Protein AF-0000000075745859 (afdb_homodimer)

Secondary structure (DSSP, 8-state):
--PPPPHHHHHHHHHHHHHHHHHHHHHHHHH--SHHHHHHHHHHHHHHHHHHHHHHHHHHHHTTPPPPGGGGSHHHHHHHHHHHHT-TTT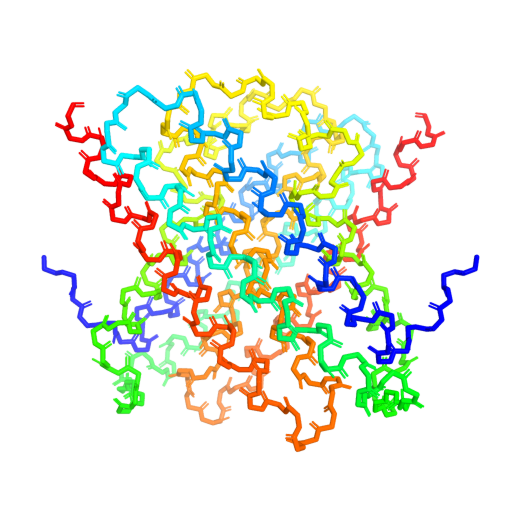STTHHHHHHHH---HHHHHHHHHHHHHHHHHHHHHHHTTS-GGGHHHHHHHHHHHHHHHHHHHHHHHHHHH-/--PPPPHHHHHHHHHHHHHHHHH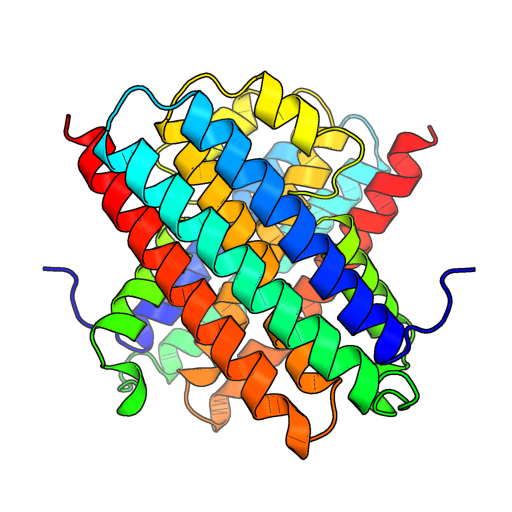HHHHHHHH--SHHHHHHHHHHHHHHHHHHHHHHHHHHHHTTPPPPGGGGSHHHHHHHHHHHHT-TTTSTTHHHHHHHH---HHHHHHHHHHHHHHHHHHHHHHHTTS-GGGHHHHHHHHHHHHHHHHHHHHHHHHHHT-

Structure (mmCIF, N/CA/C/O backbone):
data_AF-0000000075745859-model_v1
#
loop_
_entity.id
_entity.type
_entity.pdbx_description
1 polymer Rubrerythrin
#
loop_
_atom_site.group_PDB
_atom_site.id
_atom_site.type_symbol
_atom_site.label_atom_id
_atom_site.label_alt_id
_atom_site.label_comp_id
_atom_site.label_asym_id
_atom_site.label_entity_id
_atom_site.label_seq_id
_atom_site.pdbx_PDB_ins_code
_atom_site.Cartn_x
_atom_site.Cartn_y
_atom_site.Cartn_z
_atom_site.occupancy
_atom_site.B_iso_or_equiv
_atom_site.auth_seq_id
_atom_site.auth_comp_id
_atom_site.auth_asym_id
_atom_site.auth_atom_id
_atom_site.pdbx_PDB_model_num
ATOM 1 N N . MET A 1 1 ? -3.977 9.734 -23.984 1 31.72 1 MET A N 1
ATOM 2 C CA . MET A 1 1 ? -5.363 9.664 -23.531 1 31.72 1 MET A CA 1
ATOM 3 C C . MET A 1 1 ? -5.52 8.633 -22.422 1 31.72 1 MET A C 1
ATOM 5 O O . MET A 1 1 ? -5.168 7.465 -22.609 1 31.72 1 MET A O 1
ATOM 9 N N . ALA A 1 2 ? -5.312 8.992 -21.203 1 43.78 2 ALA A N 1
ATOM 10 C CA . ALA A 1 2 ? -5.391 7.992 -20.141 1 43.78 2 ALA A CA 1
ATOM 11 C C . ALA A 1 2 ? -6.68 7.176 -20.25 1 43.78 2 ALA A C 1
ATOM 13 O O . ALA A 1 2 ? -7.777 7.73 -20.188 1 43.78 2 ALA A O 1
ATOM 14 N N . GLY A 1 3 ? -6.73 6.195 -21.125 1 55.22 3 GLY A N 1
ATOM 15 C CA . GLY A 1 3 ? -7.961 5.492 -21.453 1 55.22 3 GLY A CA 1
ATOM 16 C C . GLY A 1 3 ? -8.609 4.852 -20.234 1 55.22 3 GLY A C 1
ATOM 17 O O . GLY A 1 3 ? -7.973 4.703 -19.188 1 55.22 3 GLY A O 1
ATOM 18 N N . ILE A 1 4 ? -9.953 4.848 -20.25 1 66.06 4 ILE A N 1
ATOM 19 C CA . ILE A 1 4 ? -10.805 4.215 -19.25 1 66.06 4 ILE A CA 1
ATOM 20 C C . ILE A 1 4 ? -10.398 2.752 -19.078 1 66.06 4 ILE A C 1
ATOM 22 O O . ILE A 1 4 ? -10.32 2.004 -20.062 1 66.06 4 ILE A O 1
ATOM 26 N N . PHE A 1 5 ? -9.953 2.473 -17.859 1 80.06 5 PHE A N 1
ATOM 27 C CA . PHE A 1 5 ? -9.617 1.088 -17.547 1 80.06 5 PHE A CA 1
ATOM 28 C C . PHE A 1 5 ? -10.828 0.179 -17.75 1 80.06 5 PHE A C 1
ATOM 30 O O . PHE A 1 5 ? -11.961 0.568 -17.469 1 80.06 5 PHE A O 1
ATOM 37 N N . THR A 1 6 ? -10.586 -0.971 -18.375 1 83.75 6 THR A N 1
ATOM 38 C CA . THR A 1 6 ? -11.523 -2.086 -18.344 1 83.75 6 THR A CA 1
ATOM 39 C C . THR A 1 6 ? -11.109 -3.109 -17.281 1 83.75 6 THR A C 1
ATOM 41 O O . THR A 1 6 ? -10.023 -3.008 -16.703 1 83.75 6 THR A O 1
ATOM 44 N N . ALA A 1 7 ? -12.031 -4.016 -17.016 1 86.81 7 ALA A N 1
ATOM 45 C CA . ALA A 1 7 ? -11.664 -5.109 -16.125 1 86.81 7 ALA A CA 1
ATOM 46 C C . ALA A 1 7 ? -10.445 -5.863 -16.656 1 86.81 7 ALA A C 1
ATOM 48 O O . ALA A 1 7 ? -9.562 -6.258 -15.891 1 86.81 7 ALA A O 1
ATOM 49 N N . GLY A 1 8 ? -10.383 -6.016 -17.938 1 89.81 8 GLY A N 1
ATOM 50 C CA . GLY A 1 8 ? -9.25 -6.664 -18.578 1 89.81 8 GLY A CA 1
ATOM 51 C C . GLY A 1 8 ? -7.938 -5.93 -18.344 1 89.81 8 GLY A C 1
ATOM 52 O O . GLY A 1 8 ? -6.91 -6.555 -18.078 1 89.81 8 GLY A O 1
ATOM 53 N N . ASP A 1 9 ? -7.953 -4.633 -18.422 1 91.19 9 ASP A N 1
ATOM 54 C CA . ASP A 1 9 ? -6.762 -3.82 -18.203 1 91.19 9 ASP A CA 1
ATOM 55 C C . ASP A 1 9 ? -6.23 -4.016 -16.781 1 91.19 9 ASP A C 1
ATOM 57 O O . ASP A 1 9 ? -5.016 -4.113 -16.578 1 91.19 9 ASP A O 1
ATOM 61 N N . ILE A 1 10 ? -7.125 -4.066 -15.883 1 91.88 10 ILE A N 1
ATOM 62 C CA . ILE A 1 10 ? -6.75 -4.18 -14.477 1 91.88 10 ILE A CA 1
ATOM 63 C C . ILE A 1 10 ? -6.148 -5.559 -14.211 1 91.88 10 ILE A C 1
ATOM 65 O O . ILE A 1 10 ? -5.141 -5.676 -13.516 1 91.88 10 ILE A O 1
ATOM 69 N N . VAL A 1 11 ? -6.734 -6.562 -14.781 1 95.44 11 VAL A N 1
ATOM 70 C CA . VAL A 1 11 ? -6.234 -7.918 -14.586 1 95.44 11 VAL A CA 1
ATOM 71 C C . VAL A 1 11 ? -4.887 -8.078 -15.289 1 95.44 11 VAL A C 1
ATOM 73 O O . VAL A 1 11 ? -3.982 -8.734 -14.773 1 95.44 11 VAL A O 1
ATOM 76 N N . GLU A 1 12 ? -4.754 -7.453 -16.391 1 95.56 12 GLU A N 1
ATOM 77 C CA . GLU A 1 12 ? -3.473 -7.484 -17.094 1 95.56 12 GLU A CA 1
ATOM 78 C C . GLU A 1 12 ? -2.381 -6.809 -16.266 1 95.56 12 GLU A C 1
ATOM 80 O O . GLU A 1 12 ? -1.239 -7.273 -16.234 1 95.56 12 GLU A O 1
ATOM 85 N N . ALA A 1 13 ? -2.721 -5.699 -15.633 1 94.19 13 ALA A N 1
ATOM 86 C CA . ALA A 1 13 ? -1.768 -5.043 -14.742 1 94.19 13 ALA A CA 1
ATOM 87 C C . ALA A 1 13 ? -1.346 -5.973 -13.609 1 94.19 13 ALA A C 1
ATOM 89 O O . ALA A 1 13 ? -0.171 -6.016 -13.234 1 94.19 13 ALA A O 1
ATOM 90 N N . ALA A 1 14 ? -2.334 -6.758 -13.086 1 96.5 14 ALA A N 1
ATOM 91 C CA . ALA A 1 14 ? -2.033 -7.723 -12.031 1 96.5 14 ALA A CA 1
ATOM 92 C C . ALA A 1 14 ? -1.066 -8.797 -12.531 1 96.5 14 ALA A C 1
ATOM 94 O O . ALA A 1 14 ? -0.132 -9.172 -11.82 1 96.5 14 ALA A O 1
ATOM 95 N N . ILE A 1 15 ? -1.275 -9.25 -13.734 1 97.56 15 ILE A N 1
ATOM 96 C CA . ILE A 1 15 ? -0.395 -10.242 -14.344 1 97.56 15 ILE A CA 1
ATOM 97 C C . ILE A 1 15 ? 1.015 -9.672 -14.477 1 97.56 15 ILE A C 1
ATOM 99 O O . ILE A 1 15 ? 1.999 -10.352 -14.18 1 97.56 15 ILE A O 1
ATOM 103 N N . GLN A 1 16 ? 1.085 -8.453 -14.859 1 95.62 16 GLN A N 1
ATOM 104 C CA . GLN A 1 16 ? 2.385 -7.809 -15 1 95.62 16 GLN A CA 1
ATOM 105 C C . GLN A 1 16 ? 3.076 -7.664 -13.648 1 95.62 16 GLN A C 1
ATOM 107 O O . GLN A 1 16 ? 4.281 -7.891 -13.531 1 95.62 16 GLN A O 1
ATOM 112 N N . VAL A 1 17 ? 2.363 -7.273 -12.602 1 95.62 17 VAL A N 1
ATOM 113 C CA . VAL A 1 17 ? 2.908 -7.145 -11.25 1 95.62 17 VAL A CA 1
ATOM 114 C C . VAL A 1 17 ? 3.48 -8.484 -10.797 1 95.62 17 VAL A C 1
ATOM 116 O O . VAL A 1 17 ? 4.605 -8.547 -10.297 1 95.62 17 VAL A O 1
ATOM 119 N N . GLU A 1 18 ? 2.707 -9.547 -10.992 1 97.75 18 GLU A N 1
ATOM 120 C CA . GLU A 1 18 ? 3.15 -10.875 -10.578 1 97.75 18 GLU A CA 1
ATOM 121 C C . GLU A 1 18 ? 4.383 -11.32 -11.367 1 97.75 18 GLU A C 1
ATOM 123 O O . GLU A 1 18 ? 5.285 -11.945 -10.812 1 97.75 18 GLU A O 1
ATOM 128 N N . THR A 1 19 ? 4.391 -10.969 -12.641 1 96.75 19 THR A N 1
ATOM 129 C CA . THR A 1 19 ? 5.531 -11.312 -13.484 1 96.75 19 THR A CA 1
ATOM 130 C C . THR A 1 19 ? 6.793 -10.602 -13 1 96.75 19 THR A C 1
ATOM 132 O O . THR A 1 19 ? 7.848 -11.227 -12.859 1 96.75 19 THR A O 1
ATOM 135 N N . LYS A 1 20 ? 6.684 -9.398 -12.742 1 93.44 20 LYS A N 1
ATOM 136 C CA . LYS A 1 20 ? 7.816 -8.633 -12.234 1 93.44 20 LYS A CA 1
ATOM 137 C C . LYS A 1 20 ? 8.219 -9.102 -10.836 1 93.44 20 LYS A C 1
ATOM 139 O O . LYS A 1 20 ? 9.406 -9.117 -10.5 1 93.44 20 LYS A O 1
ATOM 144 N N . GLY A 1 21 ? 7.18 -9.422 -10.07 1 95 21 GLY A N 1
ATOM 145 C CA . GLY A 1 21 ? 7.465 -9.969 -8.75 1 95 21 GLY A CA 1
ATOM 146 C C . GLY A 1 21 ? 8.273 -11.25 -8.805 1 95 21 GLY A C 1
ATOM 147 O O . GLY A 1 21 ? 9.227 -11.43 -8.039 1 95 21 GLY A O 1
ATOM 148 N N . GLU A 1 22 ? 7.91 -12.109 -9.719 1 96.75 22 GLU A N 1
ATOM 149 C CA . GLU A 1 22 ? 8.672 -13.344 -9.914 1 96.75 22 GLU A CA 1
ATOM 150 C C . GLU A 1 22 ? 10.125 -13.047 -10.258 1 96.75 22 GLU A C 1
ATOM 152 O O . GLU A 1 22 ? 11.039 -13.625 -9.672 1 96.75 22 GLU A O 1
ATOM 157 N N . SER A 1 23 ? 10.289 -12.148 -11.156 1 93.88 23 SER A N 1
ATOM 158 C CA . SER A 1 23 ? 11.633 -11.773 -11.594 1 93.88 23 SER A CA 1
ATOM 159 C C . SER A 1 23 ? 12.438 -11.172 -10.445 1 93.88 23 SER A C 1
ATOM 161 O O . SER A 1 23 ? 13.617 -11.477 -10.273 1 93.88 23 SER A O 1
ATOM 163 N N . PHE A 1 24 ? 11.852 -10.344 -9.672 1 93.44 24 PHE A N 1
ATOM 164 C CA . PHE A 1 24 ? 12.492 -9.719 -8.523 1 93.44 24 PHE A CA 1
ATOM 165 C C . PHE A 1 24 ? 12.969 -10.766 -7.527 1 93.44 24 PHE A C 1
ATOM 167 O O . PHE A 1 24 ? 14.133 -10.766 -7.129 1 93.44 24 PHE A O 1
ATOM 174 N N . TYR A 1 25 ? 12.055 -11.609 -7.164 1 95.88 25 TYR A N 1
ATOM 175 C CA . TYR A 1 25 ? 12.383 -12.586 -6.129 1 95.88 25 TYR A CA 1
ATOM 176 C C . TYR A 1 25 ? 13.469 -13.539 -6.605 1 95.88 25 TYR A C 1
ATOM 178 O O . TYR A 1 25 ? 14.328 -13.953 -5.824 1 95.88 25 TYR A O 1
ATOM 186 N N . LYS A 1 26 ? 13.438 -13.922 -7.867 1 94.81 26 LYS A N 1
ATOM 187 C CA . LYS A 1 26 ? 14.492 -14.766 -8.422 1 94.81 26 LYS A CA 1
ATOM 188 C C . LYS A 1 26 ? 15.844 -14.062 -8.375 1 94.81 26 LYS A C 1
ATOM 190 O O . LYS A 1 26 ? 16.859 -14.664 -8.016 1 94.81 26 LYS A O 1
ATOM 195 N N . ARG A 1 27 ? 15.828 -12.82 -8.695 1 92.5 27 ARG A N 1
ATOM 196 C CA . ARG A 1 27 ? 17.062 -12.047 -8.727 1 92.5 27 ARG A CA 1
ATOM 197 C C . ARG A 1 27 ? 17.656 -11.922 -7.328 1 92.5 27 ARG A C 1
ATOM 199 O O . ARG A 1 27 ? 18.859 -12.156 -7.141 1 92.5 27 ARG A O 1
ATOM 206 N N . VAL A 1 28 ? 16.875 -11.57 -6.367 1 93.81 28 VAL A N 1
ATOM 207 C CA . VAL A 1 28 ? 17.406 -11.344 -5.031 1 93.81 28 VAL A CA 1
ATOM 208 C C . VAL A 1 28 ? 17.781 -12.68 -4.387 1 93.81 28 VAL A C 1
ATOM 210 O O . VAL A 1 28 ? 18.703 -12.758 -3.586 1 93.81 28 VAL A O 1
ATOM 213 N N . ALA A 1 29 ? 17.047 -13.758 -4.75 1 95.38 29 ALA A N 1
ATOM 214 C CA . ALA A 1 29 ? 17.422 -15.086 -4.273 1 95.38 29 ALA A CA 1
ATOM 215 C C . ALA A 1 29 ? 18.828 -15.453 -4.742 1 95.38 29 ALA A C 1
ATOM 217 O O . ALA A 1 29 ? 19.609 -16.031 -3.986 1 95.38 29 ALA A O 1
ATOM 218 N N . GLY A 1 30 ? 19.141 -15.109 -5.938 1 93.69 30 GLY A N 1
ATOM 219 C CA . GLY A 1 30 ? 20.453 -15.398 -6.508 1 93.69 30 GLY A CA 1
ATOM 220 C C . GLY A 1 30 ? 21.578 -14.641 -5.832 1 93.69 30 GLY A C 1
ATOM 221 O O . GLY A 1 30 ? 22.734 -15.055 -5.883 1 93.69 30 GLY A O 1
ATOM 222 N N . LYS A 1 31 ? 21.25 -13.57 -5.145 1 92 31 LYS A N 1
ATOM 223 C CA . LYS A 1 31 ? 22.25 -12.711 -4.512 1 92 31 LYS A CA 1
ATOM 224 C C . LYS A 1 31 ? 22.281 -12.945 -3.002 1 92 31 LYS A C 1
ATOM 226 O O . LYS A 1 31 ? 23.156 -12.414 -2.314 1 92 31 LYS A O 1
ATOM 231 N N . ALA A 1 32 ? 21.328 -13.68 -2.523 1 93.31 32 ALA A N 1
ATOM 232 C CA . ALA A 1 32 ? 21.234 -13.844 -1.077 1 93.31 32 ALA A CA 1
ATOM 233 C C . ALA A 1 32 ? 22.328 -14.766 -0.55 1 93.31 32 ALA A C 1
ATOM 235 O O . ALA A 1 32 ? 22.516 -15.875 -1.053 1 93.31 32 ALA A O 1
ATOM 236 N N . ALA A 1 33 ? 23.016 -14.305 0.43 1 93.06 33 ALA A N 1
ATOM 237 C CA . ALA A 1 33 ? 24.062 -15.094 1.071 1 93.06 33 ALA A CA 1
ATOM 238 C C . ALA A 1 33 ? 23.469 -16 2.15 1 93.06 33 ALA A C 1
ATOM 240 O O . ALA A 1 33 ? 23.922 -17.141 2.322 1 93.06 33 ALA A O 1
ATOM 241 N N . ASN A 1 34 ? 22.578 -15.5 2.869 1 94.88 34 ASN A N 1
ATOM 242 C CA . ASN A 1 34 ? 21.906 -16.266 3.916 1 94.88 34 ASN A CA 1
ATOM 243 C C . ASN A 1 34 ? 20.938 -17.281 3.33 1 94.88 34 ASN A C 1
ATOM 245 O O . ASN A 1 34 ? 20.031 -16.922 2.566 1 94.88 34 ASN A O 1
ATOM 249 N N . GLU A 1 35 ? 21.062 -18.453 3.754 1 96.25 35 GLU A N 1
ATOM 250 C CA . GLU A 1 35 ? 20.297 -19.547 3.172 1 96.25 35 GLU A CA 1
ATOM 251 C C . GLU A 1 35 ? 18.797 -19.391 3.475 1 96.25 35 GLU A C 1
ATOM 253 O O . GLU A 1 35 ? 17.953 -19.672 2.623 1 96.25 35 GLU A O 1
ATOM 258 N N . GLN A 1 36 ? 18.5 -18.953 4.66 1 96.69 36 GLN A N 1
ATOM 259 C CA . GLN A 1 36 ? 17.109 -18.781 5.031 1 96.69 36 GLN A CA 1
ATOM 260 C C . GLN A 1 36 ? 16.453 -17.672 4.211 1 96.69 36 GLN A C 1
ATOM 262 O O . GLN A 1 36 ? 15.297 -17.797 3.797 1 96.69 36 GLN A O 1
ATOM 267 N N . VAL A 1 37 ? 17.188 -16.688 4.008 1 97.12 37 VAL A N 1
ATOM 268 C CA . VAL A 1 37 ? 16.688 -15.57 3.199 1 97.12 37 VAL A CA 1
ATOM 269 C C . VAL A 1 37 ? 16.531 -16.031 1.751 1 97.12 37 VAL A C 1
ATOM 271 O O . VAL A 1 37 ? 15.5 -15.75 1.121 1 97.12 37 VAL A O 1
ATOM 274 N N . ARG A 1 38 ? 17.469 -16.719 1.253 1 97.12 38 ARG A N 1
ATOM 275 C CA . ARG A 1 38 ? 17.406 -17.266 -0.104 1 97.12 38 ARG A CA 1
ATOM 276 C C . ARG A 1 38 ? 16.172 -18.156 -0.283 1 97.12 38 ARG A C 1
ATOM 278 O O . ARG A 1 38 ? 15.438 -18 -1.259 1 97.12 38 ARG A O 1
ATOM 285 N N . ASP A 1 39 ? 15.938 -18.984 0.661 1 98.25 39 ASP A N 1
ATOM 286 C CA . ASP A 1 39 ? 14.812 -19.922 0.583 1 98.25 39 ASP A CA 1
ATOM 287 C C . ASP A 1 39 ? 13.484 -19.172 0.594 1 98.25 39 ASP A C 1
ATOM 289 O O . ASP A 1 39 ? 12.547 -19.547 -0.119 1 98.25 39 ASP A O 1
ATOM 293 N N . LEU A 1 40 ? 13.422 -18.188 1.426 1 98.44 40 LEU A N 1
ATOM 294 C CA . LEU A 1 40 ? 12.211 -17.375 1.477 1 98.44 40 LEU A CA 1
ATOM 295 C C . LEU A 1 40 ? 11.938 -16.719 0.132 1 98.44 40 LEU A C 1
ATOM 297 O O . LEU A 1 40 ? 10.82 -16.75 -0.374 1 98.44 40 LEU A O 1
ATOM 301 N N . PHE A 1 41 ? 12.977 -16.141 -0.451 1 98.19 41 PHE A N 1
ATOM 302 C CA . PHE A 1 41 ? 12.805 -15.445 -1.726 1 98.19 41 PHE A CA 1
ATOM 303 C C . PHE A 1 41 ? 12.414 -16.422 -2.822 1 98.19 41 PHE A C 1
ATOM 305 O O . PHE A 1 41 ? 11.57 -16.125 -3.668 1 98.19 41 PHE A O 1
ATOM 312 N N . LEU A 1 42 ? 12.961 -17.609 -2.832 1 98.38 42 LEU A N 1
ATOM 313 C CA . LEU A 1 42 ? 12.594 -18.625 -3.805 1 98.38 42 LEU A CA 1
ATOM 314 C C . LEU A 1 42 ? 11.141 -19.047 -3.621 1 98.38 42 LEU A C 1
ATOM 316 O O . LEU A 1 42 ? 10.406 -19.203 -4.602 1 98.38 42 LEU A O 1
ATOM 320 N N . TYR A 1 43 ? 10.766 -19.25 -2.42 1 98.69 43 TYR A N 1
ATOM 321 C CA . TYR A 1 43 ? 9.383 -19.594 -2.109 1 98.69 43 TYR A CA 1
ATOM 322 C C . TYR A 1 43 ? 8.422 -18.516 -2.623 1 98.69 43 TYR A C 1
ATOM 324 O O . TYR A 1 43 ? 7.441 -18.828 -3.303 1 98.69 43 TYR A O 1
ATOM 332 N N . LEU A 1 44 ? 8.742 -17.281 -2.346 1 98.62 44 LEU A N 1
ATOM 333 C CA . LEU A 1 44 ? 7.887 -16.172 -2.764 1 98.62 44 LEU A CA 1
ATOM 334 C C . LEU A 1 44 ? 7.84 -16.062 -4.285 1 98.62 44 LEU A C 1
ATOM 336 O O . LEU A 1 44 ? 6.785 -15.781 -4.859 1 98.62 44 LEU A O 1
ATOM 340 N N . GLY A 1 45 ? 8.984 -16.266 -4.938 1 97.88 45 GLY A N 1
ATOM 341 C CA . GLY A 1 45 ? 8.984 -16.312 -6.391 1 97.88 45 GLY A CA 1
ATOM 342 C C . GLY A 1 45 ? 8.031 -17.344 -6.957 1 97.88 45 GLY A C 1
ATOM 343 O O . GLY A 1 45 ? 7.332 -17.078 -7.938 1 97.88 45 GLY A O 1
ATOM 344 N N . GLY A 1 46 ? 8.016 -18.5 -6.355 1 98.25 46 GLY A N 1
ATOM 345 C CA . GLY A 1 46 ? 7.09 -19.547 -6.758 1 98.25 46 GLY A CA 1
ATOM 346 C C . GLY A 1 46 ? 5.633 -19.172 -6.547 1 98.25 46 GLY A C 1
ATOM 347 O O . GLY A 1 46 ? 4.777 -19.5 -7.367 1 98.25 46 GLY A O 1
ATOM 348 N N . GLU A 1 47 ? 5.348 -18.5 -5.484 1 98.38 47 GLU A N 1
ATOM 349 C CA . GLU A 1 47 ? 3.99 -18.047 -5.199 1 98.38 47 GLU A CA 1
ATOM 350 C C . GLU A 1 47 ? 3.508 -17.062 -6.258 1 98.38 47 GLU A C 1
ATOM 352 O O . GLU A 1 47 ? 2.342 -17.094 -6.656 1 98.38 47 GLU A O 1
ATOM 357 N N . GLU A 1 48 ? 4.422 -16.172 -6.715 1 98.25 48 GLU A N 1
ATOM 358 C CA . GLU A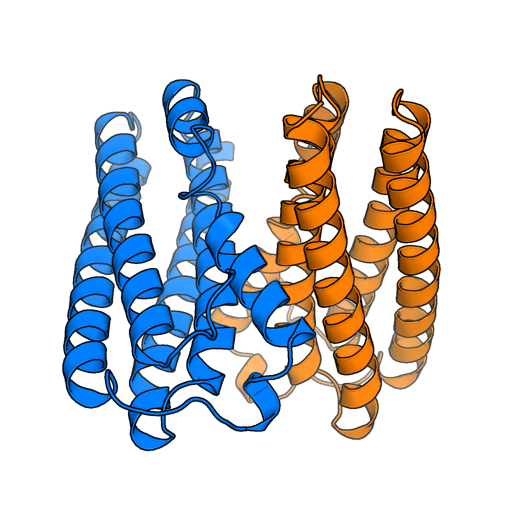 1 48 ? 4.039 -15.211 -7.738 1 98.25 48 GLU A CA 1
ATOM 359 C C . GLU A 1 48 ? 3.596 -15.914 -9.023 1 98.25 48 GLU A C 1
ATOM 361 O O . GLU A 1 48 ? 2.705 -15.43 -9.719 1 98.25 48 GLU A O 1
ATOM 366 N N . ILE A 1 49 ? 4.219 -17.016 -9.328 1 98.06 49 ILE A N 1
ATOM 367 C CA . ILE A 1 49 ? 3.852 -17.797 -10.508 1 98.06 49 ILE A CA 1
ATOM 368 C C . ILE A 1 49 ? 2.406 -18.266 -10.383 1 98.06 49 ILE A C 1
ATOM 370 O O . ILE A 1 49 ? 1.625 -18.156 -11.336 1 98.06 49 ILE A O 1
ATOM 374 N N . LYS A 1 50 ? 2.055 -18.75 -9.234 1 98.19 50 LYS A N 1
ATOM 375 C CA . LYS A 1 50 ? 0.694 -19.219 -8.992 1 98.19 50 LYS A CA 1
ATOM 376 C C . LYS A 1 50 ? -0.312 -18.078 -9.109 1 98.19 50 LYS A C 1
ATOM 378 O O . LYS A 1 50 ? -1.398 -18.266 -9.664 1 98.19 50 LYS A O 1
ATOM 383 N N . HIS A 1 51 ? 0.026 -16.906 -8.547 1 98.31 51 HIS A N 1
ATOM 384 C CA . HIS A 1 51 ? -0.841 -15.742 -8.656 1 98.31 51 HIS A CA 1
ATOM 385 C C . HIS A 1 51 ? -1.041 -15.336 -10.109 1 98.31 51 HIS A C 1
ATOM 387 O O . HIS A 1 51 ? -2.164 -15.047 -10.531 1 98.31 51 HIS A O 1
ATOM 393 N N . ARG A 1 52 ? 0.072 -15.344 -10.844 1 97.88 52 ARG A N 1
ATOM 394 C CA . ARG A 1 52 ? -0.006 -14.992 -12.258 1 97.88 52 ARG A CA 1
ATOM 395 C C . ARG A 1 52 ? -0.964 -15.914 -13 1 97.88 52 ARG A C 1
ATOM 397 O O . ARG A 1 52 ? -1.796 -15.461 -13.789 1 97.88 52 ARG A O 1
ATOM 404 N N . GLU A 1 53 ? -0.875 -17.188 -12.727 1 97.94 53 GLU A N 1
ATOM 405 C CA . GLU A 1 53 ? -1.755 -18.172 -13.359 1 97.94 53 GLU A CA 1
ATOM 406 C C . GLU A 1 53 ? -3.213 -17.922 -12.984 1 97.94 53 GLU A C 1
ATOM 408 O O . GLU A 1 53 ? -4.102 -18.016 -13.836 1 97.94 53 GLU A O 1
ATOM 413 N N . THR A 1 54 ? -3.416 -17.656 -11.734 1 97.69 54 THR A N 1
ATOM 414 C CA . THR A 1 54 ? -4.758 -17.328 -11.273 1 97.69 54 THR A CA 1
ATOM 415 C C . THR A 1 54 ? -5.32 -16.141 -12.047 1 97.69 54 THR A C 1
ATOM 417 O O . THR A 1 54 ? -6.457 -16.172 -12.516 1 97.69 54 THR A O 1
ATOM 420 N N . PHE A 1 55 ? -4.559 -15.102 -12.234 1 97.81 55 PHE A N 1
ATOM 421 C CA . PHE A 1 55 ? -5.027 -13.883 -12.891 1 97.81 55 PHE A CA 1
ATOM 422 C C . PHE A 1 55 ? -5.164 -14.094 -14.391 1 97.81 55 PHE A C 1
ATOM 424 O O . PHE A 1 55 ? -6.039 -13.508 -15.031 1 97.81 55 PHE A O 1
ATOM 431 N N . GLN A 1 56 ? -4.297 -14.961 -14.93 1 97.62 56 GLN A N 1
ATOM 432 C CA . GLN A 1 56 ? -4.465 -15.32 -16.328 1 97.62 56 GLN A CA 1
ATOM 433 C C . GLN A 1 56 ? -5.809 -16 -16.578 1 97.62 56 GLN A C 1
ATOM 435 O O . GLN A 1 56 ? -6.492 -15.719 -17.562 1 97.62 56 GLN A O 1
ATOM 440 N N . GLY A 1 57 ? -6.215 -16.891 -15.695 1 97 57 GLY A N 1
ATOM 441 C CA . GLY A 1 57 ? -7.543 -17.469 -15.75 1 97 57 GLY A CA 1
ATOM 442 C C . GLY A 1 57 ? -8.656 -16.453 -15.586 1 97 57 GLY A C 1
ATOM 443 O O . GLY A 1 57 ? -9.656 -16.5 -16.297 1 97 57 GLY A O 1
ATOM 444 N N . LEU A 1 58 ? -8.43 -15.562 -14.688 1 96.12 58 LEU A N 1
ATOM 445 C CA . LEU A 1 58 ? -9.406 -14.516 -14.445 1 96.12 58 LEU A CA 1
ATOM 446 C C . LEU A 1 58 ? -9.586 -13.648 -15.688 1 96.12 58 LEU A C 1
ATOM 448 O O . LEU A 1 58 ? -10.711 -13.266 -16.031 1 96.12 58 LEU A O 1
ATOM 452 N N . LEU A 1 59 ? -8.523 -13.336 -16.359 1 95.56 59 LEU A N 1
ATOM 453 C CA . LEU A 1 59 ? -8.562 -12.508 -17.562 1 95.56 59 LEU A CA 1
ATOM 454 C C . LEU A 1 59 ? -9.445 -13.148 -18.641 1 95.56 59 LEU A C 1
ATOM 456 O O . LEU A 1 59 ? -10.219 -12.453 -19.297 1 95.56 59 LEU A O 1
ATOM 460 N N . GLN A 1 60 ? -9.414 -14.43 -18.75 1 94.44 60 GLN A N 1
ATOM 461 C CA . GLN A 1 60 ? -10.219 -15.156 -19.734 1 94.44 60 GLN A CA 1
ATOM 462 C C . GLN A 1 60 ? -11.703 -15.07 -19.406 1 94.44 60 GLN A C 1
ATOM 464 O O . GLN A 1 60 ? -12.539 -15.023 -20.297 1 94.44 60 GLN A O 1
ATOM 469 N N . ARG A 1 61 ? -11.969 -14.906 -18.141 1 93 61 ARG A N 1
ATOM 470 C CA . ARG A 1 61 ? -13.367 -14.938 -17.703 1 93 61 ARG A CA 1
ATOM 471 C C . ARG A 1 61 ? -13.961 -13.539 -17.688 1 93 61 ARG A C 1
ATOM 473 O O . ARG A 1 61 ? -15.148 -13.359 -17.953 1 93 61 ARG A O 1
ATOM 480 N N . VAL A 1 62 ? -13.086 -12.547 -17.422 1 88.31 62 VAL A N 1
ATOM 481 C CA . VAL A 1 62 ? -13.68 -11.25 -17.125 1 88.31 62 VAL A CA 1
ATOM 482 C C . VAL A 1 62 ? -13.18 -10.211 -18.125 1 88.31 62 VAL A C 1
ATOM 484 O O . VAL A 1 62 ? -13.578 -9.039 -18.078 1 88.31 62 VAL A O 1
ATOM 487 N N .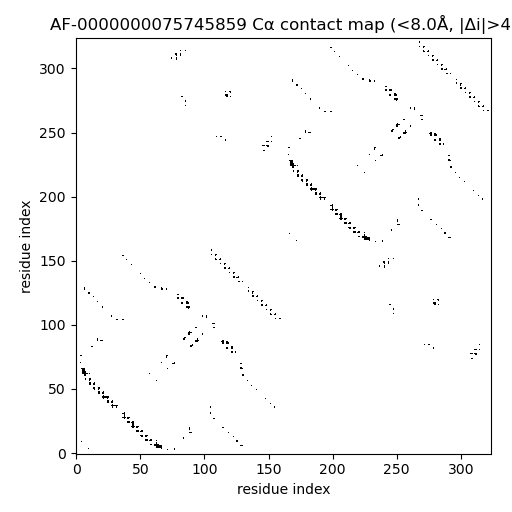 GLY A 1 63 ? -12.328 -10.586 -18.953 1 77.31 63 GLY A N 1
ATOM 488 C CA . GLY A 1 63 ? -11.648 -9.656 -19.844 1 77.31 63 GLY A CA 1
ATOM 489 C C . GLY A 1 63 ? -12.594 -8.734 -20.578 1 77.31 63 GLY A C 1
ATOM 490 O O . GLY A 1 63 ? -12.227 -7.605 -20.922 1 77.31 63 GLY A O 1
ATOM 491 N N . GLN A 1 64 ? -13.844 -9.039 -20.703 1 78.5 64 GLN A N 1
ATOM 492 C CA . GLN A 1 64 ? -14.773 -8.25 -21.516 1 78.5 64 GLN A CA 1
ATOM 493 C C . GLN A 1 64 ? -15.797 -7.539 -20.641 1 78.5 64 GLN A C 1
ATOM 495 O O . GLN A 1 64 ? -16.672 -6.832 -21.156 1 78.5 64 GLN A O 1
ATOM 500 N N . PHE A 1 65 ? -15.578 -7.621 -19.438 1 79.81 65 PHE A N 1
ATOM 501 C CA . PHE A 1 65 ? -16.578 -7.02 -18.562 1 79.81 65 PHE A CA 1
ATOM 502 C C . PHE A 1 65 ? -16.281 -5.539 -18.328 1 79.81 65 PHE A C 1
ATOM 504 O O . PHE A 1 65 ? -15.117 -5.133 -18.312 1 79.81 65 PHE A O 1
ATOM 511 N N . GLU A 1 66 ? -17.453 -4.895 -18.172 1 81.5 66 GLU A N 1
ATOM 512 C CA . GLU A 1 66 ? -17.328 -3.479 -17.844 1 81.5 66 GLU A CA 1
ATOM 513 C C . GLU A 1 66 ? -17.141 -3.273 -16.344 1 81.5 66 GLU A C 1
ATOM 515 O O . GLU A 1 66 ? -17.641 -4.059 -15.539 1 81.5 66 GLU A O 1
ATOM 520 N N . LEU A 1 67 ? -16.453 -2.203 -16.078 1 85.38 67 LEU A N 1
ATOM 521 C CA . LEU A 1 67 ? -16.281 -1.847 -14.672 1 85.38 67 LEU A CA 1
ATOM 522 C C . LEU A 1 67 ? -17.578 -1.296 -14.086 1 85.38 67 LEU A C 1
ATOM 524 O O . LEU A 1 67 ? -18.422 -0.796 -14.82 1 85.38 67 LEU A O 1
ATOM 528 N N . PRO A 1 68 ? -17.656 -1.436 -12.797 1 87.44 68 PRO A N 1
ATOM 529 C CA . PRO A 1 68 ? -18.828 -0.817 -12.18 1 87.44 68 PRO A CA 1
ATOM 530 C C . PRO A 1 68 ? -18.953 0.673 -12.484 1 87.44 68 PRO A C 1
ATOM 532 O O . PRO A 1 68 ? -17.938 1.37 -12.57 1 87.44 68 PRO A O 1
ATOM 535 N N . ALA A 1 69 ? -20.125 1.126 -12.547 1 83.69 69 ALA A N 1
ATOM 536 C CA . ALA A 1 69 ? -20.406 2.502 -12.961 1 83.69 69 ALA A CA 1
ATOM 537 C C . ALA A 1 69 ? -19.688 3.496 -12.047 1 83.69 69 ALA A C 1
ATOM 539 O O . ALA A 1 69 ? -19.141 4.5 -12.516 1 83.69 69 ALA A O 1
ATOM 540 N N . TRP A 1 70 ? -19.641 3.227 -10.812 1 84.25 70 TRP A N 1
ATOM 541 C CA . TRP A 1 70 ? -19.062 4.133 -9.828 1 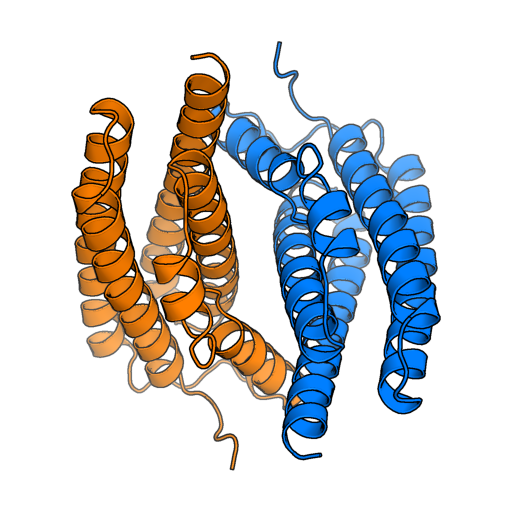84.25 70 TRP A CA 1
ATOM 542 C C . TRP A 1 70 ? -17.562 4.266 -10.023 1 84.25 70 TRP A C 1
ATOM 544 O O . TRP A 1 70 ? -16.953 5.246 -9.586 1 84.25 70 TRP A O 1
ATOM 554 N N . SER A 1 71 ? -17.016 3.297 -10.688 1 84.56 71 SER A N 1
ATOM 555 C CA . SER A 1 71 ? -15.57 3.244 -10.82 1 84.56 71 SER A CA 1
ATOM 556 C C . SER A 1 71 ? -15.094 3.977 -12.07 1 84.56 71 SER A C 1
ATOM 558 O O . SER A 1 71 ? -13.891 4.09 -12.312 1 84.56 71 SER A O 1
ATOM 560 N N . THR A 1 72 ? -16 4.547 -12.859 1 81.62 72 THR A N 1
ATOM 561 C CA . THR A 1 72 ? -15.625 5.137 -14.141 1 81.62 72 THR A CA 1
ATOM 562 C C . THR A 1 72 ? -15.438 6.645 -14.008 1 81.62 72 THR A C 1
ATOM 564 O O . THR A 1 72 ? -15.086 7.32 -14.977 1 81.62 72 THR A O 1
ATOM 567 N N . ASP A 1 73 ? -15.547 7.066 -12.828 1 87.19 73 ASP A N 1
ATOM 568 C CA . ASP A 1 73 ? -15.258 8.484 -12.656 1 87.19 73 ASP A CA 1
ATOM 569 C C . ASP A 1 73 ? -13.773 8.773 -12.844 1 87.19 73 ASP A C 1
ATOM 571 O O . ASP A 1 73 ? -12.93 7.906 -12.594 1 87.19 73 ASP A O 1
ATOM 575 N N . GLN A 1 74 ? -13.469 9.953 -13.242 1 88.62 74 GLN A N 1
ATOM 576 C CA . GLN A 1 74 ? -12.117 10.336 -13.633 1 88.62 74 GLN A CA 1
ATOM 577 C C . GLN A 1 74 ? -11.164 10.258 -12.445 1 88.62 74 GLN A C 1
ATOM 579 O O . GLN A 1 74 ? -10.031 9.789 -12.578 1 88.62 74 GLN A O 1
ATOM 584 N N . GLU A 1 75 ? -11.625 10.656 -11.328 1 90.44 75 GLU A N 1
ATOM 585 C CA . GLU A 1 75 ? -10.773 10.68 -10.148 1 90.44 75 GLU A CA 1
ATOM 586 C C . GLU A 1 75 ? -10.359 9.266 -9.734 1 90.44 75 GLU A C 1
ATOM 588 O O . GLU A 1 75 ? -9.195 9.023 -9.422 1 90.44 75 GLU A O 1
ATOM 593 N N . TYR A 1 76 ? -11.281 8.398 -9.789 1 91.81 76 TYR A N 1
ATOM 594 C CA . TYR A 1 76 ? -10.984 7.02 -9.414 1 91.81 76 TYR A CA 1
ATOM 595 C C . TYR A 1 76 ? -10.062 6.359 -10.438 1 91.81 76 TYR A C 1
ATOM 597 O O . TYR A 1 76 ? -9.148 5.621 -10.07 1 91.81 76 TYR A O 1
ATOM 605 N N . GLN A 1 77 ? -10.281 6.672 -11.672 1 90.31 77 GLN A N 1
ATOM 606 C CA . GLN A 1 77 ? -9.43 6.133 -12.727 1 90.31 77 GLN A CA 1
ATOM 607 C C . GLN A 1 77 ? -7.992 6.633 -12.578 1 90.31 77 GLN A C 1
ATOM 609 O O . GLN A 1 77 ? -7.043 5.859 -12.727 1 90.31 77 GLN A O 1
ATOM 614 N N . GLU A 1 78 ? -7.895 7.832 -12.266 1 91.94 78 GLU A N 1
ATOM 615 C CA . GLU A 1 78 ? -6.57 8.406 -12.047 1 91.94 78 GLU A CA 1
ATOM 616 C C . GLU A 1 78 ? -5.898 7.797 -10.82 1 91.94 78 GLU A C 1
ATOM 618 O O . GLU A 1 78 ? -4.684 7.594 -10.805 1 91.94 78 GLU A O 1
ATOM 623 N N . TYR A 1 79 ? -6.648 7.551 -9.836 1 94.19 79 TYR A N 1
ATOM 624 C CA . TYR A 1 79 ? -6.141 6.887 -8.641 1 94.19 79 TYR A CA 1
ATOM 625 C C . TYR A 1 79 ? -5.605 5.5 -8.969 1 94.19 79 TYR A C 1
ATOM 627 O O . TYR A 1 79 ? -4.48 5.152 -8.594 1 94.19 79 TYR A O 1
ATOM 635 N N . LEU A 1 80 ? -6.371 4.777 -9.734 1 92.44 80 LEU A N 1
ATOM 636 C CA . LEU A 1 80 ? -5.949 3.439 -10.133 1 92.44 80 LEU A CA 1
ATOM 637 C C . LEU A 1 80 ? -4.672 3.496 -10.961 1 92.44 80 LEU A C 1
ATOM 639 O O . LEU A 1 80 ? -3.762 2.688 -10.758 1 92.44 80 LEU A O 1
ATOM 643 N N . GLU A 1 81 ? -4.668 4.406 -11.812 1 91.12 81 GLU A N 1
ATOM 644 C CA . GLU A 1 81 ? -3.467 4.605 -12.617 1 91.12 81 GLU A CA 1
ATOM 645 C C . GLU A 1 81 ? -2.264 4.938 -11.734 1 91.12 81 GLU A C 1
ATOM 647 O O . GLU A 1 81 ? -1.158 4.445 -11.977 1 91.12 81 GLU A O 1
ATOM 652 N N . SER A 1 82 ? -2.479 5.715 -10.742 1 93.5 82 SER A N 1
ATOM 653 C CA . SER A 1 82 ? -1.412 6.078 -9.812 1 93.5 82 SER A CA 1
ATOM 654 C C . SER A 1 82 ? -0.896 4.859 -9.062 1 93.5 82 SER A C 1
ATOM 656 O O . SER A 1 82 ? 0.309 4.723 -8.836 1 93.5 82 SER A O 1
ATOM 658 N N . LEU A 1 83 ? -1.811 3.98 -8.68 1 93.94 83 LEU A N 1
ATOM 659 C CA . LEU A 1 83 ? -1.417 2.766 -7.977 1 93.94 83 LEU A CA 1
ATOM 660 C C . LEU A 1 83 ? -0.514 1.899 -8.852 1 93.94 83 LEU A C 1
ATOM 662 O O . LEU A 1 83 ? 0.534 1.435 -8.398 1 93.94 83 LEU A O 1
ATOM 666 N N . VAL A 1 84 ? -0.897 1.794 -10.078 1 90 84 VAL A N 1
ATOM 667 C CA . VAL A 1 84 ? -0.163 0.923 -10.992 1 90 84 VAL A CA 1
ATOM 668 C C . VAL A 1 84 ? 1.183 1.556 -11.344 1 90 84 VAL A C 1
ATOM 670 O O . VAL A 1 84 ? 2.229 0.914 -11.219 1 90 84 VAL A O 1
ATOM 673 N N . GLU A 1 85 ? 1.187 2.779 -11.625 1 87.88 85 GLU A N 1
ATOM 674 C CA . GLU A 1 85 ? 2.393 3.449 -12.102 1 87.88 85 GLU A CA 1
ATOM 675 C C . GLU A 1 85 ? 3.404 3.631 -10.977 1 87.88 85 GLU A C 1
ATOM 677 O O . GLU A 1 85 ? 4.613 3.637 -11.211 1 87.88 85 GLU A O 1
ATOM 682 N N . SER A 1 86 ? 2.891 3.768 -9.797 1 90.44 86 SER A N 1
ATOM 683 C CA . SER A 1 86 ? 3.793 4.035 -8.68 1 90.44 86 SER A CA 1
ATOM 684 C C . SER A 1 86 ? 4.145 2.756 -7.93 1 90.44 86 SER A C 1
ATOM 686 O O . SER A 1 86 ? 4.793 2.801 -6.883 1 90.44 86 SER A O 1
ATOM 688 N N . HIS A 1 87 ? 3.639 1.656 -8.453 1 91 87 HIS A N 1
ATOM 689 C CA . HIS A 1 87 ? 4.07 0.391 -7.867 1 91 87 HIS A CA 1
ATOM 690 C C . HIS A 1 87 ? 5.59 0.282 -7.855 1 91 87 HIS A C 1
ATOM 692 O O . HIS A 1 87 ? 6.25 0.612 -8.844 1 91 87 HIS A O 1
ATOM 698 N N . ILE A 1 88 ? 6.07 -0.161 -6.777 1 87.12 88 ILE A N 1
ATOM 699 C CA . ILE A 1 88 ? 7.504 -0.087 -6.512 1 87.12 88 ILE A CA 1
ATOM 700 C C . ILE A 1 88 ? 8.266 -0.891 -7.562 1 87.12 88 ILE A C 1
ATOM 702 O O . ILE A 1 88 ? 9.445 -0.637 -7.812 1 87.12 88 ILE A O 1
ATOM 706 N N . LEU A 1 89 ? 7.621 -1.805 -8.258 1 83.94 89 LEU A N 1
ATOM 707 C CA . LEU A 1 89 ? 8.289 -2.639 -9.25 1 83.94 89 LEU A CA 1
ATOM 708 C C . LEU A 1 89 ? 8.242 -1.99 -10.633 1 83.94 89 LEU A C 1
ATOM 710 O O . LEU A 1 89 ? 8.891 -2.459 -11.562 1 83.94 89 LEU A O 1
ATOM 714 N N . PHE A 1 90 ? 7.316 -1.062 -10.867 1 76.31 90 PHE A N 1
ATOM 715 C CA . PHE A 1 90 ? 7.137 -0.464 -12.18 1 76.31 90 PHE A CA 1
ATOM 716 C C . PHE A 1 90 ? 7.887 0.86 -12.281 1 76.31 90 PHE A C 1
ATOM 718 O O . PHE A 1 90 ? 7.965 1.455 -13.359 1 76.31 90 PHE A O 1
ATOM 725 N N . GLY A 1 91 ? 8.391 1.469 -11.289 1 60.91 91 GLY A N 1
ATOM 726 C CA . GLY A 1 91 ? 9.008 2.779 -11.406 1 60.91 91 GLY A CA 1
ATOM 727 C C . GLY A 1 91 ? 10.055 2.85 -12.5 1 60.91 91 GLY A C 1
ATOM 728 O O . GLY A 1 91 ? 10.609 1.825 -12.906 1 60.91 91 GLY A O 1
ATOM 729 N N . ASP A 1 92 ? 9.969 3.895 -13.375 1 53.5 92 ASP A N 1
ATOM 730 C CA . ASP A 1 92 ? 10.797 4.273 -14.516 1 53.5 92 ASP A CA 1
ATOM 731 C C . ASP A 1 92 ? 12.266 3.949 -14.258 1 53.5 92 ASP A C 1
ATOM 733 O O . ASP A 1 92 ? 13.109 4.848 -14.234 1 53.5 92 ASP A O 1
ATOM 737 N N . GLY A 1 93 ? 12.594 2.779 -13.953 1 52.56 93 GLY A N 1
ATOM 738 C CA . GLY A 1 93 ? 14.016 2.506 -13.789 1 52.56 93 GLY A CA 1
ATOM 739 C C . GLY A 1 93 ? 14.43 2.367 -12.336 1 52.56 93 GLY A C 1
ATOM 740 O O . GLY A 1 93 ? 15.516 1.864 -12.039 1 52.56 93 GLY A O 1
ATOM 741 N N . LEU A 1 94 ? 13.633 2.82 -11.477 1 53.28 94 LEU A N 1
ATOM 742 C CA . LEU A 1 94 ? 14.016 2.848 -10.07 1 53.28 94 LEU A CA 1
ATOM 743 C C . LEU A 1 94 ? 14.039 1.438 -9.484 1 53.28 94 LEU A C 1
ATOM 745 O O . LEU A 1 94 ? 14.953 1.093 -8.727 1 53.28 94 LEU A O 1
ATOM 749 N N . GLY A 1 95 ? 13.016 0.632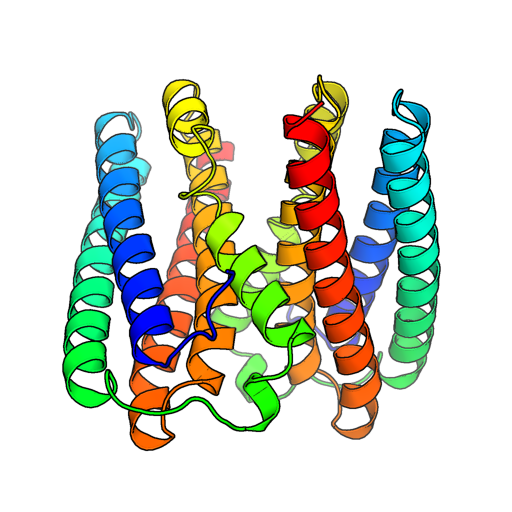 -9.992 1 57.22 95 GLY A N 1
ATOM 750 C CA . GLY A 1 95 ? 13.078 -0.738 -9.508 1 57.22 95 GLY A CA 1
ATOM 751 C C . GLY A 1 95 ? 14.367 -1.444 -9.875 1 57.22 95 GLY A C 1
ATOM 752 O O . GLY A 1 95 ? 15.023 -2.033 -9.016 1 57.22 95 GLY A O 1
ATOM 753 N N . ASP A 1 96 ? 14.664 -1.171 -11.031 1 59.75 96 ASP A N 1
ATOM 754 C CA . ASP A 1 96 ? 15.891 -1.812 -11.492 1 59.75 96 ASP A CA 1
ATOM 755 C C . ASP A 1 96 ? 17.125 -1.181 -10.836 1 59.75 96 ASP A C 1
ATOM 757 O O . ASP A 1 96 ? 18.062 -1.884 -10.461 1 59.75 96 ASP A O 1
ATOM 761 N N . THR A 1 97 ? 17.031 0.04 -10.688 1 60.12 97 THR A N 1
ATOM 762 C CA . THR A 1 97 ? 18.156 0.746 -10.078 1 60.12 97 THR A CA 1
ATOM 763 C C . THR A 1 97 ? 18.281 0.388 -8.602 1 60.12 97 THR A C 1
ATOM 765 O O . THR A 1 97 ? 19.375 0.135 -8.109 1 60.12 97 THR A O 1
ATOM 768 N N . ILE A 1 98 ? 17.172 0.326 -8.055 1 62.25 98 ILE A N 1
ATOM 769 C CA . ILE A 1 98 ? 17.188 -0.001 -6.633 1 62.25 98 ILE A CA 1
ATOM 770 C C . ILE A 1 98 ? 17.703 -1.424 -6.438 1 62.25 98 ILE A C 1
ATOM 772 O O . ILE A 1 98 ? 18.531 -1.673 -5.559 1 62.25 98 ILE A O 1
ATOM 776 N N . LEU A 1 99 ? 17.297 -2.182 -7.352 1 66.88 99 LEU A N 1
ATOM 777 C CA . LEU A 1 99 ? 17.703 -3.578 -7.262 1 66.88 99 LEU A CA 1
ATOM 778 C C . LEU A 1 99 ? 19.203 -3.725 -7.512 1 66.88 99 LEU A C 1
ATOM 780 O O . LEU A 1 99 ? 19.859 -4.57 -6.898 1 66.88 99 LEU A O 1
ATOM 784 N N . THR A 1 100 ? 19.609 -2.822 -8.328 1 65.94 100 THR A N 1
ATOM 785 C CA . THR A 1 100 ? 21.031 -2.865 -8.648 1 65.94 100 THR A CA 1
ATOM 786 C C . THR A 1 100 ? 21.859 -2.314 -7.488 1 65.94 100 THR A C 1
ATOM 788 O O . THR A 1 100 ? 22.984 -2.75 -7.27 1 65.94 100 THR A O 1
ATOM 791 N N . HIS A 1 101 ? 21.219 -1.518 -6.758 1 67.38 101 HIS A N 1
ATOM 792 C CA . HIS A 1 101 ? 21.984 -0.848 -5.715 1 67.38 101 HIS A CA 1
ATOM 793 C C . HIS A 1 101 ? 21.703 -1.453 -4.344 1 67.38 101 HIS A C 1
ATOM 795 O O . HIS A 1 101 ? 22.234 -0.984 -3.334 1 67.38 101 HIS A O 1
ATOM 801 N N . MET A 1 102 ? 20.891 -2.367 -4.41 1 74.75 102 MET A N 1
ATOM 802 C CA . MET A 1 102 ? 20.594 -3.021 -3.139 1 74.75 102 MET A CA 1
ATOM 803 C C . MET A 1 102 ? 21.828 -3.709 -2.576 1 74.75 102 MET A C 1
ATOM 805 O O . MET A 1 102 ? 22.438 -4.562 -3.236 1 74.75 102 MET A O 1
ATOM 809 N N . GLN A 1 103 ? 22.203 -3.326 -1.374 1 75.38 103 GLN A N 1
ATOM 810 C CA . GLN A 1 103 ? 23.516 -3.676 -0.865 1 75.38 103 GLN A CA 1
ATOM 811 C C . GLN A 1 103 ? 23.422 -4.766 0.2 1 75.38 103 GLN A C 1
ATOM 813 O O . GLN A 1 103 ? 24.438 -5.352 0.583 1 75.38 103 GLN A O 1
ATOM 818 N N . SER A 1 104 ? 22.203 -4.988 0.65 1 87.88 104 SER A N 1
ATOM 819 C CA . SER A 1 104 ? 22.109 -5.965 1.732 1 87.88 104 SER A CA 1
ATOM 820 C C . SER A 1 104 ? 20.812 -6.758 1.65 1 87.88 104 SER A C 1
ATOM 822 O O . SER A 1 104 ? 19.828 -6.309 1.04 1 87.88 104 SER A O 1
ATOM 824 N N . GLU A 1 105 ? 20.859 -7.84 2.273 1 92.38 105 GLU A N 1
ATOM 825 C CA . GLU A 1 105 ? 19.672 -8.68 2.375 1 92.38 105 GLU A CA 1
ATOM 826 C C . GLU A 1 105 ? 18.562 -7.973 3.145 1 92.38 105 GLU A C 1
ATOM 828 O O . GLU A 1 105 ? 17.375 -8.141 2.838 1 92.38 105 GLU A O 1
ATOM 833 N N . ALA A 1 106 ? 19 -7.211 4.102 1 91.06 106 ALA A N 1
ATOM 834 C CA . ALA A 1 106 ? 18.016 -6.445 4.867 1 91.06 106 ALA A CA 1
ATOM 835 C C . ALA A 1 106 ? 17.281 -5.449 3.971 1 91.06 106 ALA A C 1
ATOM 837 O O . ALA A 1 106 ? 16.062 -5.305 4.066 1 91.06 106 ALA A O 1
ATOM 838 N N . GLU A 1 107 ? 18.031 -4.863 3.072 1 88.75 107 GLU A N 1
ATOM 839 C CA . GLU A 1 107 ? 17.422 -3.93 2.133 1 88.75 107 GLU A CA 1
ATOM 840 C C . GLU A 1 107 ? 16.484 -4.652 1.162 1 88.75 107 GLU A C 1
ATOM 842 O O . GLU A 1 107 ? 15.414 -4.148 0.829 1 88.75 107 GLU A O 1
ATOM 847 N N . ALA A 1 108 ? 16.922 -5.805 0.763 1 92.12 108 ALA A N 1
ATOM 848 C CA . ALA A 1 108 ? 16.094 -6.594 -0.14 1 92.12 108 ALA A CA 1
ATOM 849 C C . ALA A 1 108 ? 14.789 -6.996 0.53 1 92.12 108 ALA A C 1
ATOM 851 O O . ALA A 1 108 ? 13.727 -6.953 -0.096 1 92.12 108 ALA A O 1
ATOM 852 N N . LEU A 1 109 ? 14.859 -7.363 1.802 1 94.88 109 LEU A N 1
ATOM 853 C CA . LEU A 1 109 ? 13.672 -7.738 2.562 1 94.88 109 LEU A CA 1
ATOM 854 C C . LEU A 1 109 ? 12.734 -6.551 2.729 1 94.88 109 LEU A C 1
ATOM 856 O O . LEU A 1 109 ? 11.523 -6.688 2.566 1 94.88 109 LEU A O 1
ATOM 860 N N . ARG A 1 110 ? 13.258 -5.426 2.975 1 91.12 110 ARG A N 1
ATOM 861 C CA . ARG A 1 110 ? 12.438 -4.227 3.119 1 91.12 110 ARG A CA 1
ATOM 862 C C . ARG A 1 110 ? 11.773 -3.854 1.798 1 91.12 110 ARG A C 1
ATOM 864 O O . ARG A 1 110 ? 10.602 -3.479 1.77 1 91.12 110 ARG A O 1
ATOM 871 N N . PHE A 1 111 ? 12.547 -3.924 0.757 1 90.31 111 PHE A N 1
ATOM 872 C CA . PHE A 1 111 ? 12 -3.648 -0.565 1 90.31 111 PHE A CA 1
ATOM 873 C C . PHE A 1 111 ? 10.859 -4.609 -0.889 1 90.31 111 PHE A C 1
ATOM 875 O O . PHE A 1 111 ? 9.812 -4.191 -1.388 1 90.31 111 PHE A O 1
ATOM 882 N N . ALA A 1 112 ? 11.102 -5.848 -0.572 1 94.69 112 ALA A N 1
ATOM 883 C CA . ALA A 1 112 ? 10.078 -6.863 -0.816 1 94.69 112 ALA A CA 1
ATOM 884 C C . ALA A 1 112 ? 8.805 -6.562 -0.029 1 94.69 112 ALA A C 1
ATOM 886 O O . ALA A 1 112 ? 7.699 -6.762 -0.529 1 94.69 112 ALA A O 1
ATOM 887 N N . MET A 1 113 ? 8.969 -6.078 1.181 1 95.25 113 MET A N 1
ATOM 888 C CA . MET A 1 113 ? 7.801 -5.715 1.977 1 95.25 113 MET A CA 1
ATOM 889 C C . MET A 1 113 ? 7.035 -4.57 1.325 1 95.25 113 MET A C 1
ATOM 891 O O . MET A 1 113 ? 5.805 -4.574 1.304 1 95.25 113 MET A O 1
ATOM 895 N N . GLY A 1 114 ? 7.785 -3.582 0.805 1 93.38 114 GLY A N 1
ATOM 896 C CA . GLY A 1 114 ? 7.145 -2.514 0.052 1 93.38 114 GLY A CA 1
ATOM 897 C C . GLY A 1 114 ? 6.402 -3.01 -1.172 1 93.38 114 GLY A C 1
ATOM 898 O O . GLY A 1 114 ? 5.273 -2.584 -1.434 1 93.38 114 GLY A O 1
ATOM 899 N N . PHE A 1 115 ? 7 -3.953 -1.799 1 92.69 115 PHE A N 1
ATOM 900 C CA . PHE A 1 115 ? 6.41 -4.586 -2.973 1 92.69 115 PHE A CA 1
ATOM 901 C C . PHE A 1 115 ? 5.105 -5.281 -2.613 1 92.69 115 PHE A C 1
ATOM 903 O O . PHE A 1 115 ? 4.094 -5.109 -3.299 1 92.69 115 PHE A O 1
ATOM 910 N N . GLU A 1 116 ? 5.117 -6.035 -1.582 1 97.75 116 GLU A N 1
ATOM 911 C CA . GLU A 1 116 ? 3.928 -6.773 -1.168 1 97.75 116 GLU A CA 1
ATOM 912 C C . GLU A 1 116 ? 2.803 -5.82 -0.77 1 97.75 116 GLU A C 1
ATOM 914 O O . GLU A 1 116 ? 1.643 -6.043 -1.127 1 97.75 116 GLU A O 1
ATOM 919 N N . LYS A 1 117 ? 3.154 -4.805 -0.069 1 97.19 117 LYS A N 1
ATOM 920 C CA . LYS A 1 117 ? 2.131 -3.855 0.354 1 97.19 117 LYS A CA 1
ATOM 921 C C . LYS A 1 117 ? 1.49 -3.166 -0.848 1 97.19 117 LYS A C 1
ATOM 923 O O . LYS A 1 117 ? 0.265 -3.049 -0.922 1 97.19 117 LYS A O 1
ATOM 928 N N . ASP A 1 118 ? 2.34 -2.691 -1.812 1 96.69 118 ASP A N 1
ATOM 929 C CA . ASP A 1 118 ? 1.804 -2.107 -3.037 1 96.69 118 ASP A CA 1
ATOM 930 C C . ASP A 1 118 ? 0.846 -3.072 -3.732 1 96.69 118 ASP A C 1
ATOM 932 O O . ASP A 1 118 ? -0.205 -2.664 -4.23 1 96.69 118 ASP A O 1
ATOM 936 N N . THR A 1 119 ? 1.22 -4.266 -3.734 1 97.75 119 THR A N 1
ATOM 937 C CA . THR A 1 119 ? 0.445 -5.289 -4.426 1 97.75 119 THR A CA 1
ATOM 938 C C . THR A 1 119 ? -0.874 -5.551 -3.701 1 97.75 119 THR A C 1
ATOM 940 O O . THR A 1 119 ? -1.93 -5.629 -4.332 1 97.75 119 THR A O 1
ATOM 943 N N . ILE A 1 120 ? -0.763 -5.656 -2.381 1 98.31 120 ILE A N 1
ATOM 944 C CA . ILE A 1 120 ? -1.966 -5.867 -1.583 1 98.31 120 ILE A CA 1
ATOM 945 C C . ILE A 1 120 ? -2.957 -4.73 -1.836 1 98.31 120 ILE A C 1
ATOM 947 O O . ILE A 1 120 ? -4.137 -4.977 -2.096 1 98.31 120 ILE A O 1
ATOM 951 N N . LEU A 1 121 ? -2.451 -3.531 -1.804 1 98.31 121 LEU A N 1
ATOM 952 C CA . LEU A 1 121 ? -3.305 -2.367 -2.021 1 98.31 121 LEU A CA 1
ATOM 953 C C . LEU A 1 121 ? -3.961 -2.424 -3.396 1 98.31 121 LEU A C 1
ATOM 955 O O . LEU A 1 121 ? -5.172 -2.217 -3.52 1 98.31 121 LEU A O 1
ATOM 959 N N . PHE A 1 122 ? -3.213 -2.723 -4.371 1 97.12 122 PHE A N 1
ATOM 960 C CA . PHE A 1 122 ? -3.727 -2.812 -5.734 1 97.12 122 PHE A CA 1
ATOM 961 C C . PHE A 1 122 ? -4.785 -3.904 -5.844 1 97.12 122 PHE A C 1
ATOM 963 O O . PHE A 1 122 ? -5.84 -3.695 -6.445 1 97.12 122 PHE A O 1
ATOM 970 N N . PHE A 1 123 ? -4.559 -5.059 -5.266 1 97.75 123 PHE A N 1
ATOM 971 C CA . PHE A 1 123 ? -5.492 -6.176 -5.344 1 97.75 123 PHE A CA 1
ATOM 972 C C . PHE A 1 123 ? -6.781 -5.863 -4.598 1 97.75 123 PHE A C 1
ATOM 974 O O . PHE A 1 123 ? -7.859 -6.301 -5.004 1 97.75 123 PHE A O 1
ATOM 981 N N . MET A 1 124 ? -6.633 -5.16 -3.523 1 97.25 124 MET A N 1
ATOM 982 C CA . MET A 1 124 ? -7.84 -4.754 -2.805 1 97.25 124 MET A CA 1
ATOM 983 C C . MET A 1 124 ? -8.734 -3.895 -3.689 1 97.25 124 MET A C 1
ATOM 985 O O . MET A 1 124 ? -9.953 -4.09 -3.725 1 97.25 124 MET A O 1
ATOM 989 N N . GLU A 1 125 ? -8.141 -2.988 -4.426 1 95.94 125 GLU A N 1
ATOM 990 C CA . GLU A 1 125 ? -8.906 -2.184 -5.367 1 95.94 125 GLU A CA 1
ATOM 991 C C . GLU A 1 125 ? -9.461 -3.041 -6.504 1 95.94 125 GLU A C 1
ATOM 993 O O . GLU A 1 125 ? -10.625 -2.908 -6.879 1 95.94 125 GLU A O 1
ATOM 998 N N . MET A 1 126 ? -8.656 -3.922 -7.008 1 95 126 MET A N 1
ATOM 999 C CA . MET A 1 126 ? -9.062 -4.805 -8.094 1 95 126 MET A CA 1
ATOM 1000 C C . MET A 1 126 ? -10.273 -5.641 -7.699 1 95 126 MET A C 1
ATOM 1002 O O . MET A 1 126 ? -11.172 -5.867 -8.508 1 95 126 MET A O 1
ATOM 1006 N N . ARG A 1 127 ? -10.258 -6.094 -6.504 1 95.62 127 ARG A N 1
ATOM 1007 C CA . ARG A 1 127 ? -11.344 -6.934 -6.02 1 95.62 127 ARG A CA 1
ATOM 1008 C C . ARG A 1 127 ? -12.695 -6.234 -6.188 1 95.62 127 ARG A C 1
ATOM 1010 O O . ARG A 1 127 ? -13.695 -6.879 -6.488 1 95.62 127 ARG A O 1
ATOM 1017 N N . GLU A 1 128 ? -12.742 -4.898 -6.055 1 93.88 128 GLU A N 1
ATOM 1018 C CA . GLU A 1 128 ? -13.992 -4.145 -6.152 1 93.88 128 GLU A CA 1
ATOM 1019 C C . GLU A 1 128 ? -14.398 -3.943 -7.609 1 93.88 128 GLU A C 1
ATOM 1021 O O . GLU A 1 128 ? -15.523 -3.523 -7.891 1 93.88 128 GLU A O 1
ATOM 1026 N N . LEU A 1 129 ? -13.516 -4.348 -8.516 1 93.25 129 LEU A N 1
ATOM 1027 C CA . LEU A 1 129 ? -13.734 -4.008 -9.922 1 93.25 129 LEU A CA 1
ATOM 1028 C C . LEU A 1 129 ? -14.102 -5.25 -10.727 1 93.25 129 LEU A C 1
ATOM 1030 O O . LEU A 1 129 ? -14.516 -5.141 -11.883 1 93.25 129 LEU A O 1
ATOM 1034 N N . VAL A 1 130 ? -13.93 -6.438 -10.164 1 93.06 130 VAL A N 1
ATOM 1035 C CA . VAL A 1 130 ? -14.266 -7.676 -10.859 1 93.06 130 VAL A CA 1
ATOM 1036 C C . VAL A 1 130 ? -15.664 -8.133 -10.453 1 93.06 130 VAL A C 1
ATOM 1038 O O . VAL A 1 130 ? -16.188 -7.695 -9.43 1 93.06 130 VAL A O 1
ATOM 1041 N N . PRO A 1 131 ? -16.312 -8.969 -11.258 1 91.38 131 PRO A N 1
ATOM 1042 C CA . PRO A 1 131 ? -17.641 -9.484 -10.898 1 91.38 131 PRO A CA 1
ATOM 1043 C C . PRO A 1 131 ? -17.641 -10.234 -9.57 1 91.38 131 PRO A C 1
ATOM 1045 O O . PRO A 1 131 ? -16.641 -10.844 -9.195 1 91.38 131 PRO A O 1
ATOM 1048 N N . GLU A 1 132 ? -18.812 -10.203 -8.961 1 93.19 132 GLU A N 1
ATOM 1049 C CA . GLU A 1 132 ? -18.984 -10.812 -7.645 1 93.19 132 GLU A CA 1
ATOM 1050 C C . GLU A 1 132 ? -18.516 -12.258 -7.641 1 93.19 132 GLU A C 1
ATOM 1052 O O . GLU A 1 132 ? -17.859 -12.703 -6.695 1 93.19 132 GLU A O 1
ATOM 1057 N N . SER A 1 133 ? -18.734 -12.984 -8.719 1 92.88 133 SER A N 1
ATOM 1058 C CA . SER A 1 133 ? -18.406 -14.406 -8.812 1 92.88 133 SER A CA 1
ATOM 1059 C C . SER A 1 133 ? -16.891 -14.633 -8.828 1 92.88 133 SER A C 1
ATOM 1061 O O . SER A 1 133 ? -16.422 -15.734 -8.555 1 92.88 133 SER A O 1
ATOM 1063 N N . GLU A 1 134 ? -16.141 -13.523 -9.094 1 94.75 134 GLU A N 1
ATOM 1064 C CA . GLU A 1 134 ? -14.703 -13.672 -9.273 1 94.75 134 GLU A CA 1
ATOM 1065 C C . GLU A 1 134 ? -13.945 -13.102 -8.078 1 94.75 134 GLU A C 1
ATOM 1067 O O . GLU A 1 134 ? -12.727 -13.273 -7.973 1 94.75 134 GLU A O 1
ATOM 1072 N N . LYS A 1 135 ? -14.633 -12.422 -7.137 1 95.75 135 LYS A N 1
ATOM 1073 C CA . LYS A 1 135 ? -14.008 -11.719 -6.02 1 95.75 135 LYS A CA 1
ATOM 1074 C C . LYS A 1 135 ? -13.227 -12.688 -5.129 1 95.75 135 LYS A C 1
ATOM 1076 O O . LYS A 1 135 ? -12.203 -12.32 -4.555 1 95.75 135 LYS A O 1
ATOM 1081 N N . ARG A 1 136 ? -13.727 -13.906 -5.094 1 96.56 136 ARG A N 1
ATOM 1082 C CA . ARG A 1 136 ? -13.094 -14.875 -4.207 1 96.56 136 ARG A CA 1
ATOM 1083 C C . ARG A 1 136 ? -11.664 -15.172 -4.645 1 96.56 136 ARG A C 1
ATOM 1085 O O . ARG A 1 136 ? -10.789 -15.383 -3.805 1 96.56 136 ARG A O 1
ATOM 1092 N N . PHE A 1 137 ? -11.398 -15.203 -5.914 1 96.06 137 PHE A N 1
ATOM 1093 C CA . PHE A 1 137 ? -10.055 -15.484 -6.414 1 96.06 137 PHE A CA 1
ATOM 1094 C C . PHE A 1 137 ? -9.094 -14.352 -6.059 1 96.06 137 PHE A C 1
ATOM 1096 O O . PHE A 1 137 ? -7.957 -14.602 -5.66 1 96.06 137 PHE A O 1
ATOM 1103 N N . VAL A 1 138 ? -9.578 -13.109 -6.168 1 97.44 138 VAL A N 1
ATOM 1104 C CA . VAL A 1 138 ? -8.758 -11.953 -5.832 1 97.44 138 VAL A CA 1
ATOM 1105 C C . VAL A 1 138 ? -8.531 -11.906 -4.32 1 97.44 138 VAL A C 1
ATOM 1107 O O . VAL A 1 138 ? -7.41 -11.656 -3.865 1 97.44 138 VAL A O 1
ATOM 1110 N N . GLN A 1 139 ? -9.531 -12.242 -3.594 1 97.44 139 GLN A N 1
ATOM 1111 C CA . GLN A 1 139 ? -9.438 -12.25 -2.137 1 97.44 139 GLN A CA 1
ATOM 1112 C C . GLN A 1 139 ? -8.414 -13.273 -1.655 1 97.44 139 GLN A C 1
ATOM 1114 O O . GLN A 1 139 ? -7.641 -12.992 -0.736 1 97.44 139 GLN A O 1
ATOM 1119 N N . GLU A 1 140 ? -8.414 -14.398 -2.242 1 97.38 140 GLU A N 1
ATOM 1120 C CA . GLU A 1 140 ? -7.445 -15.43 -1.881 1 97.38 140 GLU A CA 1
ATOM 1121 C C . GLU A 1 140 ? -6.016 -14.961 -2.119 1 97.38 140 GLU A C 1
ATOM 1123 O O . GLU A 1 140 ? -5.129 -15.219 -1.305 1 97.38 140 GLU A O 1
ATOM 1128 N N . CYS A 1 141 ? -5.832 -14.227 -3.178 1 97.62 141 CYS A N 1
ATOM 1129 C CA . CYS A 1 141 ? -4.5 -13.703 -3.471 1 97.62 141 CYS A CA 1
ATOM 1130 C C . CYS A 1 141 ? -4.102 -12.633 -2.461 1 97.62 141 CYS A C 1
ATOM 1132 O O . CYS A 1 141 ? -2.951 -12.578 -2.023 1 97.62 141 CYS A O 1
ATOM 1134 N N . ILE A 1 142 ? -5.051 -11.781 -2.084 1 97.69 142 ILE A N 1
ATOM 1135 C CA . ILE A 1 142 ? -4.797 -10.75 -1.078 1 97.69 142 ILE A CA 1
ATOM 1136 C C . ILE A 1 142 ? -4.34 -11.406 0.224 1 97.69 142 ILE A C 1
ATOM 1138 O O . ILE A 1 142 ? -3.375 -10.961 0.847 1 97.69 142 ILE A O 1
ATOM 1142 N N . GLU A 1 143 ? -4.988 -12.469 0.617 1 96.5 143 GLU A N 1
ATOM 1143 C CA . GLU A 1 143 ? -4.648 -13.18 1.848 1 96.5 143 GLU A CA 1
ATOM 1144 C C . GLU A 1 143 ? -3.262 -13.805 1.761 1 96.5 143 GLU A C 1
ATOM 1146 O O . GLU A 1 143 ? -2.49 -13.758 2.721 1 96.5 143 GLU A O 1
ATOM 1151 N N . GLU A 1 144 ? -2.998 -14.336 0.632 1 97.56 144 GLU A N 1
ATOM 1152 C CA . GLU A 1 144 ? -1.671 -14.914 0.441 1 97.56 144 GLU A CA 1
ATOM 1153 C C . GLU A 1 144 ? -0.589 -13.836 0.471 1 97.56 144 GLU A C 1
ATOM 1155 O O . GLU A 1 144 ? 0.461 -14.023 1.09 1 97.56 144 GLU A O 1
ATOM 1160 N N . GLU A 1 145 ? -0.822 -12.664 -0.176 1 97.88 145 GLU A N 1
ATOM 1161 C CA . GLU A 1 145 ? 0.143 -11.57 -0.145 1 97.88 145 GLU A CA 1
ATOM 1162 C C . GLU A 1 145 ? 0.339 -11.047 1.275 1 97.88 145 GLU A C 1
ATOM 1164 O O . GLU A 1 145 ? 1.439 -10.625 1.643 1 97.88 145 GLU A O 1
ATOM 1169 N N . SER A 1 146 ? -0.738 -11.039 2.068 1 96.88 146 SER A N 1
ATOM 1170 C CA . SER A 1 146 ? -0.632 -10.633 3.465 1 96.88 146 SER A CA 1
ATOM 1171 C C . SER A 1 146 ? 0.275 -11.57 4.25 1 96.88 146 SER A C 1
ATOM 1173 O O . SER A 1 146 ? 1.04 -11.133 5.109 1 96.88 146 SER A O 1
ATOM 1175 N N . ASP A 1 147 ? 0.155 -12.812 3.916 1 97.25 147 ASP A N 1
ATOM 1176 C CA . ASP A 1 147 ? 1.035 -13.805 4.531 1 97.25 147 ASP A CA 1
ATOM 1177 C C . ASP A 1 147 ? 2.488 -13.578 4.121 1 97.25 147 ASP A C 1
ATOM 1179 O O . ASP A 1 147 ? 3.402 -13.766 4.926 1 97.25 147 ASP A O 1
ATOM 1183 N N . HIS A 1 148 ? 2.719 -13.219 2.826 1 98.38 148 HIS A N 1
ATOM 1184 C CA . HIS A 1 148 ? 4.066 -12.906 2.367 1 98.38 148 HIS A CA 1
ATOM 1185 C C . HIS A 1 148 ? 4.664 -11.75 3.168 1 98.38 148 HIS A C 1
ATOM 1187 O O . HIS A 1 148 ? 5.824 -11.82 3.588 1 98.38 148 HIS A O 1
ATOM 1193 N N . LEU A 1 149 ? 3.877 -10.789 3.408 1 97.75 149 LEU A N 1
ATOM 1194 C CA . LEU A 1 149 ? 4.34 -9.633 4.168 1 97.75 149 LEU A CA 1
ATOM 1195 C C . LEU A 1 149 ? 4.75 -10.039 5.578 1 97.75 149 LEU A C 1
ATOM 1197 O O . LEU A 1 149 ? 5.805 -9.617 6.066 1 97.75 149 LEU A O 1
ATOM 1201 N N . ARG A 1 150 ? 3.947 -10.867 6.219 1 96.56 150 ARG A N 1
ATOM 1202 C CA . ARG A 1 150 ? 4.258 -11.359 7.559 1 96.56 150 ARG A CA 1
ATOM 1203 C C . ARG A 1 150 ? 5.562 -12.148 7.57 1 96.56 150 ARG A C 1
ATOM 1205 O O . ARG A 1 150 ? 6.395 -11.969 8.461 1 96.56 150 ARG A O 1
ATOM 1212 N N . LYS A 1 151 ? 5.746 -13.023 6.598 1 97.69 151 LYS A N 1
ATOM 1213 C CA . LYS A 1 151 ? 6.953 -13.836 6.52 1 97.69 151 LYS A CA 1
ATOM 1214 C C . LYS A 1 151 ? 8.195 -12.969 6.32 1 97.69 151 LYS A C 1
ATOM 1216 O O . LYS A 1 151 ? 9.234 -13.219 6.934 1 97.69 151 LYS A O 1
ATOM 1221 N N . LEU A 1 152 ? 8.062 -11.984 5.453 1 97.62 152 LEU A N 1
ATOM 1222 C CA . LEU A 1 152 ? 9.172 -11.07 5.195 1 97.62 152 LEU A CA 1
ATOM 1223 C C . LEU A 1 152 ? 9.547 -10.297 6.449 1 97.62 152 LEU A C 1
ATOM 1225 O O . LEU A 1 152 ? 10.727 -10.141 6.766 1 97.62 152 LEU A O 1
ATOM 1229 N N . ARG A 1 153 ? 8.539 -9.844 7.141 1 95 153 ARG A N 1
ATOM 1230 C CA . ARG A 1 153 ? 8.781 -9.109 8.383 1 95 153 ARG A CA 1
ATOM 1231 C C . ARG A 1 153 ? 9.484 -9.992 9.406 1 95 153 ARG A C 1
ATOM 1233 O O . ARG A 1 153 ? 10.422 -9.547 10.07 1 95 153 ARG A O 1
ATOM 1240 N N . THR A 1 154 ? 8.992 -11.188 9.547 1 95.81 154 THR A N 1
ATOM 1241 C CA . THR A 1 154 ? 9.594 -12.133 10.477 1 95.81 154 THR A CA 1
ATOM 1242 C C . THR A 1 154 ? 11.055 -12.398 10.117 1 95.81 154 THR A C 1
ATOM 1244 O O . THR A 1 154 ? 11.93 -12.398 10.984 1 95.81 154 THR A O 1
ATOM 1247 N N . MET A 1 155 ? 11.32 -12.586 8.867 1 96.62 155 MET A N 1
ATOM 1248 C CA . MET A 1 155 ? 12.68 -12.82 8.391 1 96.62 155 MET A CA 1
ATOM 1249 C C . MET A 1 155 ? 13.578 -11.625 8.68 1 96.62 155 MET A C 1
ATOM 1251 O O . MET A 1 155 ? 14.727 -11.789 9.094 1 96.62 155 MET A O 1
ATOM 1255 N N . LEU A 1 156 ? 13.047 -10.438 8.461 1 94.19 156 LEU A N 1
ATOM 1256 C CA . LEU A 1 156 ? 13.812 -9.219 8.711 1 94.19 156 LEU A CA 1
ATOM 1257 C C . LEU A 1 156 ? 14.172 -9.102 10.188 1 94.19 156 LEU A C 1
ATOM 1259 O O . LEU A 1 156 ? 15.289 -8.719 10.531 1 94.19 156 LEU A O 1
ATOM 1263 N N . LYS A 1 157 ? 13.242 -9.438 11.055 1 92.69 157 LYS A N 1
ATOM 1264 C CA . LYS A 1 157 ? 13.5 -9.406 12.492 1 92.69 157 LYS A CA 1
ATOM 1265 C C . LYS A 1 157 ? 14.578 -10.406 12.883 1 92.69 157 LYS A C 1
ATOM 1267 O O . LYS A 1 157 ? 15.43 -10.117 13.727 1 92.69 157 LYS A O 1
ATOM 1272 N N . LEU A 1 158 ? 14.562 -11.523 12.25 1 89.88 158 LEU A N 1
ATOM 1273 C CA . LEU A 1 158 ? 15.547 -12.57 12.523 1 89.88 158 LEU A CA 1
ATOM 1274 C C . LEU A 1 158 ? 16.906 -12.188 11.953 1 89.88 158 LEU A C 1
ATOM 1276 O O . LEU A 1 158 ? 17.938 -12.477 12.57 1 89.88 158 LEU A O 1
ATOM 1280 N N . TYR A 1 159 ? 16.859 -11.562 10.828 1 85.06 159 TYR A N 1
ATOM 1281 C CA . TYR A 1 159 ? 18.078 -11.164 10.141 1 85.06 159 TYR A CA 1
ATOM 1282 C C . TYR A 1 159 ? 18.828 -10.109 10.945 1 85.06 159 TYR A C 1
ATOM 1284 O O . TYR A 1 159 ? 20.062 -10.133 10.992 1 85.06 159 TYR A O 1
ATOM 1292 N N . LYS A 1 160 ? 18.156 -9.18 11.578 1 72.75 160 LYS A N 1
ATOM 1293 C CA . LYS A 1 160 ? 18.781 -8.109 12.359 1 72.75 160 LYS A CA 1
ATOM 1294 C C . LYS A 1 160 ? 19.406 -8.656 13.641 1 72.75 160 LYS A C 1
ATOM 1296 O O . LYS A 1 160 ? 20.297 -8.039 14.211 1 72.75 160 LYS A O 1
ATOM 1301 N N . LYS A 1 161 ? 18.969 -9.742 14.016 1 69.44 161 LYS A N 1
ATOM 1302 C CA . LYS A 1 161 ? 19.516 -10.344 15.234 1 69.44 161 LYS A CA 1
ATOM 1303 C C . LYS A 1 161 ? 20.781 -11.133 14.938 1 69.44 161 LYS A C 1
ATOM 1305 O O . LYS A 1 161 ? 21.516 -11.5 15.859 1 69.44 161 LYS A O 1
ATOM 1310 N N . ILE A 1 162 ? 21.016 -11.383 13.82 1 48.31 162 ILE A N 1
ATOM 1311 C CA . ILE A 1 162 ? 22.234 -12.102 13.469 1 48.31 162 ILE A CA 1
ATOM 1312 C C . ILE A 1 162 ? 23.344 -11.109 13.117 1 48.31 162 ILE A C 1
ATOM 1314 O O . ILE A 1 162 ? 23.094 -10.133 12.406 1 48.31 162 ILE A O 1
ATOM 1318 N N . MET B 1 1 ? 5.641 -9.469 23.922 1 32.28 1 MET B N 1
ATOM 1319 C CA . MET B 1 1 ? 4.32 -10.07 23.797 1 32.28 1 MET B CA 1
ATOM 1320 C C . MET B 1 1 ? 3.467 -9.297 22.797 1 32.28 1 MET B C 1
ATOM 1322 O O . MET B 1 1 ? 3.252 -8.094 22.953 1 32.28 1 MET B O 1
ATOM 1326 N N . ALA B 1 2 ? 3.576 -9.586 21.578 1 43.84 2 ALA B N 1
ATOM 1327 C CA . ALA B 1 2 ? 2.832 -8.805 20.594 1 43.84 2 ALA B CA 1
ATOM 1328 C C . ALA B 1 2 ? 1.359 -8.695 20.984 1 43.84 2 ALA B C 1
ATOM 1330 O O . ALA B 1 2 ? 0.664 -9.711 21.094 1 43.84 2 ALA B O 1
ATOM 1331 N N . GLY B 1 3 ? 1.022 -7.824 21.891 1 54.84 3 GLY B N 1
ATOM 1332 C CA . GLY B 1 3 ? -0.316 -7.781 22.453 1 54.84 3 GLY B CA 1
ATOM 1333 C C . GLY B 1 3 ? -1.4 -7.578 21.422 1 54.84 3 GLY B C 1
ATOM 1334 O O . GLY B 1 3 ? -1.115 -7.184 20.281 1 54.84 3 GLY B O 1
ATOM 1335 N N . ILE B 1 4 ? -2.531 -8.203 21.672 1 65.56 4 ILE B N 1
ATOM 1336 C CA . ILE B 1 4 ? -3.754 -8.094 20.891 1 65.56 4 ILE B CA 1
ATOM 1337 C C . ILE B 1 4 ? -4.121 -6.621 20.719 1 65.56 4 ILE B C 1
ATOM 1339 O O . ILE B 1 4 ? -4.23 -5.883 21.703 1 65.56 4 ILE B O 1
ATOM 1343 N N . PHE B 1 5 ? -4.098 -6.219 19.438 1 79.69 5 PHE B N 1
ATOM 1344 C CA . PHE B 1 5 ? -4.516 -4.855 19.141 1 79.69 5 PHE B CA 1
ATOM 1345 C C . PHE B 1 5 ? -5.945 -4.613 19.609 1 79.69 5 PHE B C 1
ATOM 1347 O O . PHE B 1 5 ? -6.793 -5.504 19.516 1 79.69 5 PHE B O 1
ATOM 1354 N N . THR B 1 6 ? -6.18 -3.459 20.234 1 83.62 6 THR B N 1
ATOM 1355 C CA . THR B 1 6 ? -7.523 -2.92 20.406 1 83.62 6 THR B CA 1
ATOM 1356 C C . THR B 1 6 ? -7.836 -1.876 19.344 1 83.62 6 THR B C 1
ATOM 1358 O O . THR B 1 6 ? -6.953 -1.481 18.578 1 83.62 6 THR B O 1
ATOM 1361 N N . ALA B 1 7 ? -9.102 -1.545 19.281 1 86.56 7 ALA B N 1
ATOM 1362 C CA . ALA B 1 7 ? -9.453 -0.45 18.391 1 86.56 7 ALA B CA 1
ATOM 1363 C C . ALA B 1 7 ? -8.664 0.812 18.719 1 86.56 7 ALA B C 1
ATO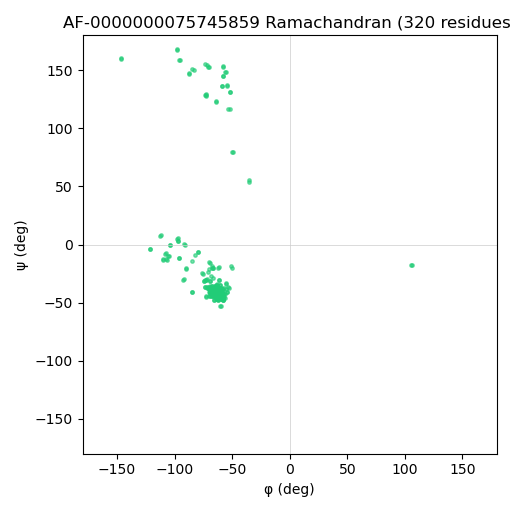M 1365 O O . ALA B 1 7 ? -8.234 1.538 17.812 1 86.56 7 ALA B O 1
ATOM 1366 N N . GLY B 1 8 ? -8.461 1.044 19.984 1 89.69 8 GLY B N 1
ATOM 1367 C CA . GLY B 1 8 ? -7.68 2.184 20.422 1 89.69 8 GLY B CA 1
ATOM 1368 C C . GLY B 1 8 ? -6.242 2.146 19.938 1 89.69 8 GLY B C 1
ATOM 1369 O O . GLY B 1 8 ? -5.695 3.168 19.516 1 89.69 8 GLY B O 1
ATOM 1370 N N . ASP B 1 9 ? -5.621 0.993 19.953 1 91.12 9 ASP B N 1
ATOM 1371 C CA . ASP B 1 9 ? -4.25 0.832 19.484 1 91.12 9 ASP B CA 1
ATOM 1372 C C . ASP B 1 9 ? -4.141 1.19 18 1 91.12 9 ASP B C 1
ATOM 1374 O O . ASP B 1 9 ? -3.18 1.841 17.578 1 91.12 9 ASP B O 1
ATOM 1378 N N . ILE B 1 10 ? -5.105 0.762 17.281 1 91.69 10 ILE B N 1
ATOM 1379 C CA . ILE B 1 10 ? -5.09 0.973 15.836 1 91.69 10 ILE B CA 1
ATOM 1380 C C . ILE B 1 10 ? -5.273 2.457 15.523 1 91.69 10 ILE B C 1
ATOM 1382 O O . ILE B 1 10 ? -4.586 3.008 14.664 1 91.69 10 ILE B O 1
ATOM 1386 N N . VAL B 1 11 ? -6.148 3.092 16.234 1 95.38 11 VAL B N 1
ATOM 1387 C CA . VAL B 1 11 ? -6.395 4.516 16.016 1 95.38 11 VAL B CA 1
ATOM 1388 C C . VAL B 1 11 ? -5.18 5.324 16.469 1 95.38 11 VAL B C 1
ATOM 1390 O O . VAL B 1 11 ? -4.809 6.309 15.828 1 95.38 11 VAL B O 1
ATOM 1393 N N . GLU B 1 12 ? -4.57 4.895 17.5 1 95.5 12 GLU B N 1
ATOM 1394 C CA . GLU B 1 12 ? -3.35 5.562 17.953 1 95.5 12 GLU B CA 1
ATOM 1395 C C . GLU B 1 12 ? -2.24 5.445 16.906 1 95.5 12 GLU B C 1
ATOM 1397 O O . GLU B 1 12 ? -1.481 6.395 16.703 1 95.5 12 GLU B O 1
ATOM 1402 N N . ALA B 1 13 ? -2.111 4.285 16.297 1 94.12 13 ALA B N 1
ATOM 1403 C CA . ALA B 1 13 ? -1.143 4.121 15.219 1 94.12 13 ALA B CA 1
ATOM 1404 C C . ALA B 1 13 ? -1.43 5.086 14.07 1 94.12 13 ALA B C 1
ATOM 1406 O O . ALA B 1 13 ? -0.506 5.66 13.492 1 94.12 13 ALA B O 1
ATOM 1407 N N . ALA B 1 14 ? -2.748 5.273 13.773 1 96.5 14 ALA B N 1
ATOM 1408 C CA . ALA B 1 14 ? -3.143 6.219 12.734 1 96.5 14 ALA B CA 1
ATOM 1409 C C . ALA B 1 14 ? -2.725 7.641 13.094 1 96.5 14 ALA B C 1
ATOM 1411 O O . ALA B 1 14 ? -2.229 8.383 12.242 1 96.5 14 ALA B O 1
ATOM 1412 N N . ILE B 1 15 ? -2.904 8 14.344 1 97.5 15 ILE B N 1
ATOM 1413 C CA . ILE B 1 15 ? -2.508 9.32 14.82 1 97.5 15 ILE B CA 1
ATOM 1414 C C . ILE B 1 15 ? -0.999 9.492 14.672 1 97.5 15 ILE B C 1
ATOM 1416 O O . ILE B 1 15 ? -0.529 10.547 14.234 1 97.5 15 ILE B O 1
ATOM 1420 N N . GLN B 1 16 ? -0.288 8.469 14.969 1 95.62 16 GLN B N 1
ATOM 1421 C CA . GLN B 1 16 ? 1.164 8.523 14.836 1 95.62 16 GLN B CA 1
ATOM 1422 C C . GLN B 1 16 ? 1.577 8.664 13.375 1 95.62 16 GLN B C 1
ATOM 1424 O O . GLN B 1 16 ? 2.488 9.43 13.055 1 95.62 16 GLN B O 1
ATOM 1429 N N . VAL B 1 17 ? 0.963 7.938 12.461 1 95.56 17 VAL B N 1
ATOM 1430 C CA . VAL B 1 17 ? 1.246 8.023 11.031 1 95.56 17 VAL B CA 1
ATOM 1431 C C . VAL B 1 17 ? 1.018 9.445 10.539 1 95.56 17 VAL B C 1
ATOM 1433 O O . VAL B 1 17 ? 1.865 10.016 9.852 1 95.56 17 VAL B O 1
ATOM 1436 N N . GLU B 1 18 ? -0.12 10.023 10.922 1 97.75 18 GLU B N 1
ATOM 1437 C CA . GLU B 1 18 ? -0.443 11.383 10.492 1 97.75 18 GLU B CA 1
ATOM 1438 C C . GLU B 1 18 ? 0.551 12.391 11.062 1 97.75 18 GLU B C 1
ATOM 1440 O O . GLU B 1 18 ? 0.929 13.344 10.383 1 97.75 18 GLU B O 1
ATOM 1445 N N . THR B 1 19 ? 0.954 12.156 12.297 1 96.69 19 THR B N 1
ATOM 1446 C CA . THR B 1 19 ? 1.929 13.039 12.938 1 96.69 19 THR B CA 1
ATOM 1447 C C . THR B 1 19 ? 3.262 12.992 12.195 1 96.69 19 THR B C 1
ATOM 1449 O O . THR B 1 19 ? 3.846 14.031 11.891 1 96.69 19 THR B O 1
ATOM 1452 N N . LYS B 1 20 ? 3.697 11.867 11.898 1 93.38 20 LYS B N 1
ATOM 1453 C CA . LYS B 1 20 ? 4.941 11.703 11.156 1 93.38 20 LYS B CA 1
ATOM 1454 C C . LYS B 1 20 ? 4.809 12.242 9.734 1 93.38 20 LYS B C 1
ATOM 1456 O O . LYS B 1 20 ? 5.754 12.805 9.188 1 93.38 20 LYS B O 1
ATOM 1461 N N . GLY B 1 21 ? 3.611 12 9.18 1 95 21 GLY B N 1
ATOM 1462 C CA . GLY B 1 21 ? 3.354 12.555 7.863 1 95 21 GLY B CA 1
ATOM 1463 C C . GLY B 1 21 ? 3.451 14.07 7.824 1 95 21 GLY B C 1
ATOM 1464 O O . GLY B 1 21 ? 4.039 14.641 6.902 1 95 21 GLY B O 1
ATOM 1465 N N . GLU B 1 22 ? 2.902 14.695 8.836 1 96.69 22 GLU B N 1
ATOM 1466 C CA . GLU B 1 22 ? 3.004 16.141 8.945 1 96.69 22 GLU B CA 1
ATOM 1467 C C . GLU B 1 22 ? 4.461 16.594 9 1 96.69 22 GLU B C 1
ATOM 1469 O O . GLU B 1 22 ? 4.863 17.516 8.289 1 96.69 22 GLU B O 1
ATOM 1474 N N . SER B 1 23 ? 5.199 15.922 9.812 1 93.81 23 SER B N 1
ATOM 1475 C CA . SER B 1 23 ? 6.613 16.266 9.977 1 93.81 23 SER B CA 1
ATOM 1476 C C . SER B 1 23 ? 7.379 16.062 8.672 1 93.81 23 SER B C 1
ATOM 1478 O O . SER B 1 23 ? 8.219 16.891 8.305 1 93.81 23 SER B O 1
ATOM 1480 N N . PHE B 1 24 ? 7.117 15.023 7.973 1 93.31 24 PHE B N 1
ATOM 1481 C CA . PHE B 1 24 ? 7.758 14.719 6.699 1 93.31 24 PHE B CA 1
ATOM 1482 C C . PHE B 1 24 ? 7.488 15.82 5.68 1 93.31 24 PHE B C 1
ATOM 1484 O O . PHE B 1 24 ? 8.414 16.359 5.078 1 93.31 24 PHE B O 1
ATOM 1491 N N . TYR B 1 25 ? 6.234 16.094 5.543 1 95.88 25 TYR B N 1
ATOM 1492 C CA . TYR B 1 25 ? 5.863 17.062 4.512 1 95.88 25 TYR B CA 1
ATOM 1493 C C . TYR B 1 25 ? 6.426 18.453 4.828 1 95.88 25 TYR B C 1
ATOM 1495 O O . TYR B 1 25 ? 6.828 19.188 3.926 1 95.88 25 TYR B O 1
ATOM 1503 N N . LYS B 1 26 ? 6.453 18.828 6.094 1 94.69 26 LYS B N 1
ATOM 1504 C CA . LYS B 1 26 ? 7.059 20.094 6.48 1 94.69 26 LYS B CA 1
ATOM 1505 C C . LYS B 1 26 ? 8.547 20.125 6.16 1 94.69 26 LYS B C 1
ATOM 1507 O O . LYS B 1 26 ? 9.062 21.125 5.645 1 94.69 26 LYS B O 1
ATOM 1512 N N . ARG B 1 27 ? 9.188 19.047 6.41 1 92.38 27 ARG B N 1
ATOM 1513 C CA . ARG B 1 27 ? 10.625 18.953 6.176 1 92.38 27 ARG B CA 1
ATOM 1514 C C . ARG B 1 27 ? 10.938 19.062 4.688 1 92.38 27 ARG B C 1
ATOM 1516 O O . ARG B 1 27 ? 11.82 19.828 4.297 1 92.38 27 ARG B O 1
ATOM 1523 N N . VAL B 1 28 ? 10.242 18.344 3.877 1 93.69 28 VAL B N 1
ATOM 1524 C CA . VAL B 1 28 ? 10.57 18.328 2.453 1 93.69 28 VAL B CA 1
ATOM 1525 C C . VAL B 1 28 ? 10.133 19.656 1.818 1 93.69 28 VAL B C 1
ATOM 1527 O O . VAL B 1 28 ? 10.75 20.125 0.866 1 93.69 28 VAL B O 1
ATOM 1530 N N . ALA B 1 29 ? 9.062 20.266 2.355 1 95.25 29 ALA B N 1
ATOM 1531 C CA . ALA B 1 29 ? 8.664 21.594 1.878 1 95.25 29 ALA B CA 1
ATOM 1532 C C . ALA B 1 29 ? 9.781 22.609 2.104 1 95.25 29 ALA B C 1
ATOM 1534 O O . ALA B 1 29 ? 10.039 23.453 1.243 1 95.25 29 ALA B O 1
ATOM 1535 N N . GLY B 1 30 ? 10.43 22.5 3.207 1 93.56 30 GLY B N 1
ATOM 1536 C CA . GLY B 1 30 ? 11.516 23.406 3.539 1 93.56 30 GLY B CA 1
ATOM 1537 C C . GLY B 1 30 ? 12.727 23.234 2.635 1 93.56 30 GLY B C 1
ATOM 1538 O O . GLY B 1 30 ? 13.531 24.156 2.496 1 93.56 30 GLY B O 1
ATOM 1539 N N . LYS B 1 31 ? 12.82 22.125 1.964 1 91.81 31 LYS B N 1
ATOM 1540 C CA . LYS B 1 31 ? 13.969 21.828 1.121 1 91.81 31 LYS B CA 1
ATOM 1541 C C . LYS B 1 31 ? 13.625 21.969 -0.358 1 91.81 31 LYS B C 1
ATOM 1543 O O . LYS B 1 31 ? 14.5 21.875 -1.218 1 91.81 31 LYS B O 1
ATOM 1548 N N . ALA B 1 32 ? 12.367 22.125 -0.607 1 93.12 32 ALA B N 1
ATOM 1549 C CA . ALA B 1 32 ? 11.938 22.156 -2.002 1 93.12 32 ALA B CA 1
ATOM 1550 C C . ALA B 1 32 ? 12.344 23.453 -2.68 1 93.12 32 ALA B C 1
ATOM 1552 O O . ALA B 1 32 ? 12.062 24.547 -2.172 1 93.12 32 ALA B O 1
ATOM 1553 N N . ALA B 1 33 ? 12.977 23.328 -3.783 1 92.94 33 ALA B N 1
ATOM 1554 C CA . ALA B 1 33 ? 13.383 24.5 -4.57 1 92.94 33 ALA B CA 1
ATOM 1555 C C . ALA B 1 33 ? 12.25 24.969 -5.48 1 92.94 33 ALA B C 1
ATOM 1557 O O . ALA B 1 33 ? 12.055 26.172 -5.676 1 92.94 33 ALA B O 1
ATOM 1558 N N . ASN B 1 34 ? 11.586 24.031 -6.047 1 94.81 34 ASN B N 1
ATOM 1559 C CA . ASN B 1 34 ? 10.453 24.344 -6.914 1 94.81 34 ASN B CA 1
ATOM 1560 C C . ASN B 1 34 ? 9.234 24.812 -6.113 1 94.81 34 ASN B C 1
ATOM 1562 O O . ASN B 1 34 ? 8.773 24.094 -5.215 1 94.81 34 ASN B O 1
ATOM 1566 N N . GLU B 1 35 ? 8.719 25.891 -6.504 1 96.19 35 GLU B N 1
ATOM 1567 C CA . GLU B 1 35 ? 7.637 26.516 -5.738 1 96.19 35 GLU B CA 1
ATOM 1568 C C . GLU B 1 35 ? 6.379 25.641 -5.77 1 96.19 35 GLU B C 1
ATOM 1570 O O . GLU B 1 35 ? 5.676 25.531 -4.762 1 96.19 35 GLU B O 1
ATOM 1575 N N . GLN B 1 36 ? 6.105 25.062 -6.902 1 96.69 36 GLN B N 1
ATOM 1576 C CA . GLN B 1 36 ? 4.914 24.234 -7.012 1 96.69 36 GLN B CA 1
ATOM 1577 C C . GLN B 1 36 ? 5.027 22.984 -6.137 1 96.69 36 GLN B C 1
ATOM 1579 O O . GLN B 1 36 ? 4.051 22.562 -5.512 1 96.69 36 GLN B O 1
ATOM 1584 N N . VAL B 1 37 ? 6.18 22.484 -6.125 1 97.06 37 VAL B N 1
ATOM 1585 C CA . VAL B 1 37 ? 6.426 21.312 -5.293 1 97.06 37 VAL B CA 1
ATOM 1586 C C . VAL B 1 37 ? 6.332 21.688 -3.816 1 97.06 37 VAL B C 1
ATOM 1588 O O . VAL B 1 37 ? 5.699 20.984 -3.023 1 97.06 37 VAL B O 1
ATOM 1591 N N . ARG B 1 38 ? 6.91 22.781 -3.459 1 97.06 38 ARG B N 1
ATOM 1592 C CA . ARG B 1 38 ? 6.848 23.281 -2.09 1 97.06 38 ARG B CA 1
ATOM 1593 C C . ARG B 1 38 ? 5.402 23.484 -1.648 1 97.06 38 ARG B C 1
ATOM 1595 O O . ARG B 1 38 ? 5.012 23.047 -0.562 1 97.06 38 ARG B O 1
ATOM 1602 N N . ASP B 1 39 ? 4.625 24.062 -2.506 1 98.19 39 ASP B N 1
ATOM 1603 C CA . ASP B 1 39 ? 3.229 24.359 -2.18 1 98.19 39 ASP B CA 1
ATOM 1604 C C . ASP B 1 39 ? 2.436 23.062 -1.98 1 98.19 39 ASP B C 1
ATOM 1606 O O . ASP B 1 39 ? 1.585 22.984 -1.092 1 98.19 39 ASP B O 1
ATOM 1610 N N . LEU B 1 40 ? 2.703 22.141 -2.822 1 98.38 40 LEU B N 1
ATOM 1611 C CA . LEU B 1 40 ? 2.027 20.844 -2.688 1 98.38 40 LEU B CA 1
ATOM 1612 C C . LEU B 1 40 ? 2.363 20.203 -1.35 1 98.38 40 LEU B C 1
ATOM 1614 O O . LEU B 1 40 ? 1.47 19.719 -0.646 1 98.38 40 LEU B O 1
ATOM 1618 N N . PHE B 1 41 ? 3.633 20.203 -1.003 1 98.19 41 PHE B N 1
ATOM 1619 C CA . PHE B 1 41 ? 4.047 19.578 0.248 1 98.19 41 PHE B CA 1
ATOM 1620 C C . PHE B 1 41 ? 3.441 20.297 1.442 1 98.19 41 PHE B C 1
ATOM 1622 O O . PHE B 1 41 ? 3.016 19.672 2.412 1 98.19 41 PHE B O 1
ATOM 1629 N N . LEU B 1 42 ? 3.371 21.609 1.403 1 98.38 42 LEU B N 1
ATOM 1630 C CA . LEU B 1 42 ? 2.744 22.375 2.473 1 98.38 42 LEU B CA 1
ATOM 1631 C C . LEU B 1 42 ? 1.259 22.047 2.58 1 98.38 42 LEU B C 1
ATOM 1633 O O . LEU B 1 42 ? 0.733 21.875 3.684 1 98.38 42 LEU B O 1
ATOM 1637 N N . TYR B 1 43 ? 0.611 21.984 1.483 1 98.69 43 TYR B N 1
ATOM 1638 C CA . TYR B 1 43 ? -0.798 21.609 1.447 1 98.69 43 TYR B CA 1
ATOM 1639 C C . TYR B 1 43 ? -1.018 20.234 2.076 1 98.69 43 TYR B C 1
ATOM 1641 O O . TYR B 1 43 ? -1.885 20.078 2.938 1 98.69 43 TYR B O 1
ATOM 1649 N N . LEU B 1 44 ? -0.21 19.281 1.693 1 98.56 44 LEU B N 1
ATOM 1650 C CA . LEU B 1 44 ? -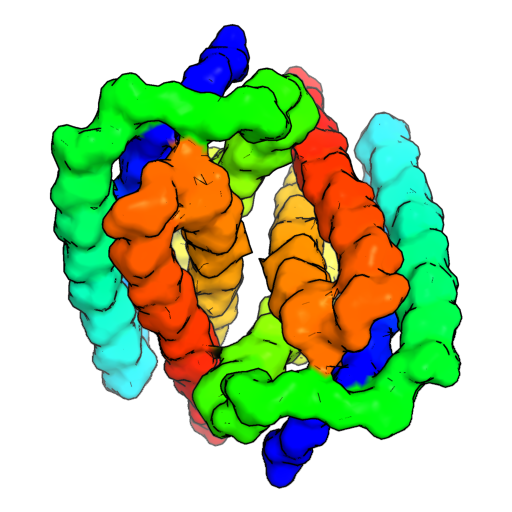0.34 17.922 2.205 1 98.56 44 LEU B CA 1
ATOM 1651 C C . LEU B 1 44 ? -0.05 17.875 3.703 1 98.56 44 LEU B C 1
ATOM 1653 O O . LEU B 1 44 ? -0.715 17.156 4.445 1 98.56 44 LEU B O 1
ATOM 1657 N N . GLY B 1 45 ? 0.96 18.641 4.137 1 97.81 45 GLY B N 1
ATOM 1658 C CA . GLY B 1 45 ? 1.207 18.734 5.566 1 97.81 45 GLY B CA 1
ATOM 1659 C C . GLY B 1 45 ? -0.002 19.219 6.348 1 97.81 45 GLY B C 1
ATOM 1660 O O . GLY B 1 45 ? -0.299 18.703 7.426 1 97.81 45 GLY B O 1
ATOM 1661 N N . GLY B 1 46 ? -0.684 20.219 5.809 1 98.19 46 GLY B N 1
ATOM 1662 C CA . GLY B 1 46 ? -1.905 20.703 6.426 1 98.19 46 GLY B CA 1
ATOM 1663 C C . GLY B 1 46 ? -3.014 19.672 6.465 1 98.19 46 GLY B C 1
ATOM 1664 O O . GLY B 1 46 ? -3.758 19.594 7.445 1 98.19 46 GLY B O 1
ATOM 1665 N N . GLU B 1 47 ? -3.135 18.891 5.449 1 98.38 47 GLU B N 1
ATOM 1666 C CA . GLU B 1 47 ? -4.133 17.828 5.395 1 98.38 47 GLU B CA 1
ATOM 1667 C C . GLU B 1 47 ? -3.885 16.781 6.477 1 98.38 47 GLU B C 1
ATOM 1669 O O . GLU B 1 47 ? -4.828 16.266 7.082 1 98.38 47 GLU B O 1
ATOM 1674 N N . GLU B 1 48 ? -2.592 16.453 6.707 1 98.19 48 GLU B N 1
ATOM 1675 C CA . GLU B 1 48 ? -2.273 15.469 7.738 1 98.19 48 GLU B CA 1
ATOM 1676 C C . GLU B 1 48 ? -2.752 15.938 9.109 1 98.19 48 GLU B C 1
ATOM 1678 O O . GLU B 1 48 ? -3.162 15.117 9.938 1 98.19 48 GLU B O 1
ATOM 1683 N N . ILE B 1 49 ? -2.688 17.219 9.352 1 98 49 ILE B N 1
ATOM 1684 C CA . ILE B 1 49 ? -3.152 17.781 10.617 1 98 49 ILE B CA 1
ATOM 1685 C C . ILE B 1 49 ? -4.648 17.516 10.789 1 98 49 ILE B C 1
ATOM 1687 O O . ILE B 1 49 ? -5.094 17.094 11.852 1 98 49 ILE B O 1
ATOM 1691 N N . LYS B 1 50 ? -5.395 17.719 9.742 1 98.12 50 LYS B N 1
ATOM 1692 C CA . LYS B 1 50 ? -6.836 17.469 9.773 1 98.12 50 LYS B CA 1
ATOM 1693 C C . LYS B 1 50 ? -7.137 16 10.023 1 98.12 50 LYS B C 1
ATOM 1695 O O . LYS B 1 50 ? -8.055 15.664 10.773 1 98.12 50 LYS B O 1
ATOM 1700 N N . HIS B 1 51 ? -6.391 15.102 9.359 1 98.25 51 HIS B N 1
ATOM 1701 C CA . HIS B 1 51 ? -6.562 13.664 9.578 1 98.25 51 HIS B CA 1
ATOM 1702 C C . HIS B 1 51 ? -6.273 13.289 11.023 1 98.25 51 HIS B C 1
ATOM 1704 O O . HIS B 1 51 ? -7.027 12.523 11.633 1 98.25 51 HIS B O 1
ATOM 1710 N N . ARG B 1 52 ? -5.176 13.852 11.539 1 97.81 52 ARG B N 1
ATOM 1711 C CA . ARG B 1 52 ? -4.816 13.578 12.922 1 97.81 52 ARG B CA 1
ATOM 1712 C C . ARG B 1 52 ? -5.945 13.969 13.875 1 97.81 52 ARG B C 1
ATOM 1714 O O . ARG B 1 52 ? -6.301 13.211 14.773 1 97.81 52 ARG B O 1
ATOM 1721 N N . GLU B 1 53 ? -6.527 15.125 13.648 1 97.88 53 GLU B N 1
ATOM 1722 C CA . GLU B 1 53 ? -7.633 15.602 14.477 1 97.88 53 GLU B CA 1
ATOM 1723 C C . GLU B 1 53 ? -8.844 14.672 14.367 1 97.88 53 GLU B C 1
ATOM 1725 O O . GLU B 1 53 ? -9.492 14.375 15.367 1 97.88 53 GLU B O 1
ATOM 1730 N N . THR B 1 54 ? -9.109 14.266 13.172 1 97.56 54 THR B N 1
ATOM 1731 C CA . THR B 1 54 ? -10.195 13.32 12.945 1 97.56 54 THR B CA 1
ATOM 1732 C C . THR B 1 54 ? -9.977 12.039 13.75 1 97.56 54 THR B C 1
ATOM 1734 O O . THR B 1 54 ? -10.883 11.562 14.43 1 97.56 54 THR B O 1
ATOM 1737 N N . PHE B 1 55 ? -8.789 11.516 13.742 1 97.75 55 PHE B N 1
ATOM 1738 C CA . PHE B 1 55 ? -8.5 10.25 14.414 1 97.75 55 PHE B CA 1
ATOM 1739 C C . PHE B 1 55 ? -8.438 10.438 15.922 1 97.75 55 PHE B C 1
ATOM 1741 O O . PHE B 1 55 ? -8.797 9.539 16.688 1 97.75 55 PHE B O 1
ATOM 1748 N N . GLN B 1 56 ? -8 11.641 16.328 1 97.56 56 GLN B N 1
ATOM 1749 C CA . GLN B 1 56 ? -8.055 11.938 17.766 1 97.56 56 GLN B CA 1
ATOM 1750 C C . GLN B 1 56 ? -9.492 11.914 18.266 1 97.56 56 GLN B C 1
ATOM 1752 O O . GLN B 1 56 ? -9.766 11.383 19.359 1 97.56 56 GLN B O 1
ATOM 1757 N N . GLY B 1 57 ? -10.422 12.461 17.531 1 96.94 57 GLY B N 1
ATOM 1758 C CA . GLY B 1 57 ? -11.836 12.352 17.859 1 96.94 57 GLY B CA 1
ATOM 1759 C C . GLY B 1 57 ? -12.344 10.922 17.859 1 96.94 57 GLY B C 1
ATOM 1760 O O . GLY B 1 57 ? -13.086 10.516 18.75 1 96.94 57 GLY B O 1
ATOM 1761 N N . LEU B 1 58 ? -11.891 10.203 16.891 1 96 58 LEU B N 1
ATOM 1762 C CA . LEU B 1 58 ? -12.281 8.805 16.797 1 96 58 LEU B CA 1
ATOM 1763 C C . LEU B 1 58 ? -11.797 8.016 18 1 96 58 LEU B C 1
ATOM 1765 O O . LEU B 1 58 ? -12.516 7.16 18.516 1 96 58 LEU B O 1
ATOM 1769 N N . LEU B 1 59 ? -10.609 8.281 18.438 1 95.44 59 LEU B N 1
ATOM 1770 C CA . LEU B 1 59 ? -10.023 7.59 19.594 1 95.44 59 LEU B CA 1
ATOM 1771 C C . LEU B 1 59 ? -10.891 7.781 20.828 1 95.44 59 LEU B C 1
ATOM 1773 O O . LEU B 1 59 ? -11.102 6.836 21.594 1 95.44 59 LEU B O 1
ATOM 1777 N N . GLN B 1 60 ? -11.445 8.93 21 1 94.38 60 GLN B N 1
ATOM 1778 C CA . GLN B 1 60 ? -12.297 9.234 22.141 1 94.38 60 GLN B CA 1
ATOM 1779 C C . GLN B 1 60 ? -13.594 8.43 22.094 1 94.38 60 GLN B C 1
ATOM 1781 O O . GLN B 1 60 ? -14.125 8.031 23.141 1 94.38 60 GLN B O 1
ATOM 1786 N N . ARG B 1 61 ? -13.984 8.117 20.906 1 92.94 61 ARG B N 1
ATOM 1787 C CA . ARG B 1 61 ? -15.273 7.457 20.734 1 92.94 61 ARG B CA 1
ATOM 1788 C C . ARG B 1 61 ? -15.125 5.938 20.75 1 92.94 61 ARG B C 1
ATOM 1790 O O . ARG B 1 61 ? -16.016 5.227 21.219 1 92.94 61 ARG B O 1
ATOM 1797 N N . VAL B 1 62 ? -13.953 5.473 20.297 1 88.31 62 VAL B N 1
ATOM 1798 C CA . VAL B 1 62 ? -13.898 4.031 20.062 1 88.31 62 VAL B CA 1
ATOM 1799 C C . VAL B 1 62 ? -12.789 3.408 20.906 1 88.31 62 VAL B C 1
ATOM 1801 O O . VAL B 1 62 ? -12.578 2.193 20.859 1 88.31 62 VAL B O 1
ATOM 1804 N N . GLY B 1 63 ? -12.086 4.18 21.578 1 77.38 63 GLY B N 1
ATOM 1805 C CA . GLY B 1 63 ? -10.891 3.736 22.266 1 77.38 63 GLY B CA 1
ATOM 1806 C C . GLY B 1 63 ? -11.125 2.508 23.125 1 77.38 63 GLY B C 1
ATOM 1807 O O . GLY B 1 63 ? -10.203 1.711 23.344 1 77.38 63 GLY B O 1
ATOM 1808 N N . GLN B 1 64 ? -12.312 2.17 23.484 1 78.69 64 GLN B N 1
ATOM 1809 C CA . GLN B 1 64 ? -12.578 1.078 24.422 1 78.69 64 GLN B CA 1
ATOM 1810 C C . GLN B 1 64 ? -13.281 -0.084 23.719 1 78.69 64 GLN B C 1
ATOM 1812 O O . GLN B 1 64 ? -13.578 -1.103 24.359 1 78.69 64 GLN B O 1
ATOM 1817 N N . PHE B 1 65 ? -13.359 0.036 22.5 1 80 65 PHE B N 1
ATOM 1818 C CA . PHE B 1 65 ? -14.094 -1.013 21.797 1 80 65 PHE B CA 1
ATOM 1819 C C . PHE B 1 65 ? -13.164 -2.174 21.438 1 80 65 PHE B C 1
ATOM 1821 O O . PHE B 1 65 ? -11.984 -1.973 21.172 1 80 65 PHE B O 1
ATOM 1828 N N . GLU B 1 66 ? -13.891 -3.326 21.5 1 81.5 66 GLU B N 1
ATOM 1829 C CA . GLU B 1 66 ? -13.172 -4.527 21.078 1 81.5 66 GLU B CA 1
ATOM 1830 C C . GLU B 1 66 ? -13.195 -4.68 19.562 1 81.5 66 GLU B C 1
ATOM 1832 O O . GLU B 1 66 ? -14.141 -4.254 18.906 1 81.5 66 GLU B O 1
ATOM 1837 N N . LEU B 1 67 ? -12.125 -5.297 19.109 1 85.12 67 LEU B N 1
ATOM 1838 C CA . LEU B 1 67 ? -12.078 -5.594 17.688 1 85.12 67 LEU B CA 1
ATOM 1839 C C . LEU B 1 67 ? -13.047 -6.715 17.328 1 85.12 67 LEU B C 1
ATOM 1841 O O . LEU B 1 67 ? -13.406 -7.523 18.188 1 85.12 67 LEU B O 1
ATOM 1845 N N . PRO B 1 68 ? -13.445 -6.688 16.094 1 87.25 68 PRO B N 1
ATOM 1846 C CA . PRO B 1 68 ? -14.281 -7.812 15.672 1 87.25 68 PRO B CA 1
ATOM 1847 C C . PRO B 1 68 ? -13.625 -9.164 15.922 1 87.25 68 PRO B C 1
ATOM 1849 O O . PRO B 1 68 ? -12.406 -9.297 15.766 1 87.25 68 PRO B O 1
ATOM 1852 N N . ALA B 1 69 ? -14.414 -10.117 16.188 1 83.44 69 ALA B N 1
ATOM 1853 C CA . ALA B 1 69 ? -13.922 -11.438 16.578 1 83.44 69 ALA B CA 1
ATOM 1854 C C . ALA B 1 69 ? -13.023 -12.023 15.492 1 83.44 69 ALA B C 1
ATOM 1856 O O . ALA B 1 69 ? -11.992 -12.625 15.797 1 83.44 69 ALA B O 1
ATOM 1857 N N . TRP B 1 70 ? -13.352 -11.82 14.281 1 83.94 70 TRP B N 1
ATOM 1858 C CA . TRP B 1 70 ? -12.617 -12.391 13.156 1 83.94 70 TRP B CA 1
ATOM 1859 C C . TRP B 1 70 ? -11.211 -11.797 13.062 1 83.94 70 TRP B C 1
ATOM 1861 O O . TRP B 1 70 ? -10.312 -12.391 12.469 1 83.94 70 TRP B O 1
ATOM 1871 N N . SER B 1 71 ? -11.07 -10.656 13.672 1 84.19 71 SER B N 1
ATOM 1872 C CA . SER B 1 71 ? -9.82 -9.922 13.523 1 84.19 71 SER B CA 1
ATOM 1873 C C . SER B 1 71 ? -8.836 -10.289 14.625 1 84.19 71 SER B C 1
ATOM 1875 O O . SER B 1 71 ? -7.699 -9.805 14.633 1 84.19 71 SER B O 1
ATOM 1877 N N . THR B 1 72 ? -9.203 -11.18 15.531 1 81.19 72 THR B N 1
ATOM 1878 C CA . THR B 1 72 ? -8.352 -11.461 16.688 1 81.19 72 THR B CA 1
ATOM 1879 C C . THR B 1 72 ? -7.5 -12.703 16.438 1 81.19 72 THR B C 1
ATOM 1881 O O . THR B 1 72 ? -6.703 -13.094 17.297 1 81.19 72 THR B O 1
ATOM 1884 N N . ASP B 1 73 ? -7.598 -13.164 15.273 1 87.12 73 ASP B N 1
ATOM 1885 C CA . ASP B 1 73 ? -6.707 -14.281 14.984 1 87.12 73 ASP B CA 1
ATOM 1886 C C . ASP B 1 73 ? -5.254 -13.82 14.883 1 87.12 73 ASP B C 1
ATOM 1888 O O . ASP B 1 73 ? -4.988 -12.672 14.523 1 87.12 73 ASP B O 1
ATOM 1892 N N . GLN B 1 74 ? -4.375 -14.695 15.172 1 88.56 74 GLN B N 1
ATOM 1893 C CA . GLN B 1 74 ? -2.959 -14.375 15.289 1 88.56 74 GLN B CA 1
ATOM 1894 C C . GLN B 1 74 ? -2.387 -13.906 13.945 1 88.56 74 GLN B C 1
ATOM 1896 O O . GLN B 1 74 ? -1.609 -12.953 13.898 1 88.56 74 GLN B O 1
ATOM 1901 N N . GLU B 1 75 ? -2.807 -14.523 12.922 1 90.31 75 GLU B N 1
ATOM 1902 C CA . GLU B 1 75 ? -2.275 -14.188 11.602 1 90.31 75 GLU B CA 1
ATOM 1903 C C . GLU B 1 75 ? -2.662 -12.773 11.195 1 90.31 75 GLU B C 1
ATOM 1905 O O . GLU B 1 75 ? -1.829 -12.016 10.68 1 90.31 75 GLU B O 1
ATOM 1910 N N . TYR B 1 76 ? -3.871 -12.453 11.453 1 91.69 76 TYR B N 1
ATOM 1911 C CA . TYR B 1 76 ? -4.336 -11.117 11.094 1 91.69 76 TYR B CA 1
ATOM 1912 C C . TYR B 1 76 ? -3.666 -10.055 11.961 1 91.69 76 TYR B C 1
ATOM 1914 O O . TYR B 1 76 ? -3.295 -8.984 11.469 1 91.69 76 TYR B O 1
ATOM 1922 N N . GLN B 1 77 ? -3.469 -10.359 13.203 1 90.12 77 GLN B N 1
ATOM 1923 C CA . GLN B 1 77 ? -2.797 -9.438 14.102 1 90.12 77 GLN B CA 1
ATOM 1924 C C . GLN B 1 77 ? -1.352 -9.195 13.68 1 90.12 77 GLN B C 1
ATOM 1926 O O . GLN B 1 77 ? -0.875 -8.062 13.68 1 90.12 77 GLN B O 1
ATOM 1931 N N . GLU B 1 78 ? -0.754 -10.234 13.297 1 91.94 78 GLU B N 1
ATOM 1932 C CA . GLU B 1 78 ? 0.621 -10.117 12.812 1 91.94 78 GLU B CA 1
ATOM 1933 C C . GLU B 1 78 ? 0.688 -9.32 11.516 1 91.94 78 GLU B C 1
ATOM 1935 O O . GLU B 1 78 ? 1.636 -8.562 11.289 1 91.94 78 GLU B O 1
ATOM 1940 N N . TYR B 1 79 ? -0.26 -9.5 10.695 1 94.19 79 TYR B N 1
ATOM 1941 C CA . TYR B 1 79 ? -0.356 -8.727 9.461 1 94.19 79 TYR B CA 1
ATOM 1942 C C . TYR B 1 79 ? -0.495 -7.238 9.758 1 94.19 79 TYR B C 1
ATOM 1944 O O . TYR B 1 79 ? 0.241 -6.418 9.203 1 94.19 79 TYR B O 1
ATOM 1952 N N . LEU B 1 80 ? -1.358 -6.938 10.68 1 92.38 80 LEU B N 1
ATOM 1953 C CA . LEU B 1 80 ? -1.562 -5.543 11.055 1 92.38 80 LEU B CA 1
ATOM 1954 C C . LEU B 1 80 ? -0.282 -4.945 11.633 1 92.38 80 LEU B C 1
ATOM 1956 O O . LEU B 1 80 ? 0.078 -3.811 11.305 1 92.38 80 LEU B O 1
ATOM 1960 N N . GLU B 1 81 ? 0.314 -5.703 12.422 1 91 81 GLU B N 1
ATOM 1961 C CA . GLU B 1 81 ? 1.591 -5.266 12.977 1 91 81 GLU B CA 1
ATOM 1962 C C . GLU B 1 81 ? 2.621 -5.027 11.883 1 91 81 GLU B C 1
ATOM 1964 O O . GLU B 1 81 ? 3.379 -4.059 11.93 1 91 81 GLU B O 1
ATOM 1969 N N . SER B 1 82 ? 2.625 -5.863 10.906 1 93.5 82 SER B N 1
ATOM 1970 C CA . SER B 1 82 ? 3.545 -5.719 9.781 1 93.5 82 SER B CA 1
ATOM 1971 C C . SER B 1 82 ? 3.27 -4.438 9 1 93.5 82 SER B C 1
ATOM 1973 O O . SER B 1 82 ? 4.199 -3.758 8.562 1 93.5 82 SER B O 1
ATOM 1975 N N . LEU B 1 83 ? 1.989 -4.129 8.836 1 93.94 83 LEU B N 1
ATOM 1976 C CA . LEU B 1 83 ? 1.619 -2.906 8.133 1 93.94 83 LEU B CA 1
ATOM 1977 C C . LEU B 1 83 ? 2.146 -1.676 8.859 1 93.94 83 LEU B C 1
ATOM 1979 O O . LEU B 1 83 ? 2.742 -0.79 8.242 1 93.94 83 LEU B O 1
ATOM 1983 N N . VAL B 1 84 ? 1.992 -1.699 10.148 1 90 84 VAL B N 1
ATOM 1984 C CA . VAL B 1 84 ? 2.379 -0.542 10.945 1 90 84 VAL B CA 1
ATOM 1985 C C . VAL B 1 84 ? 3.902 -0.443 11.008 1 90 84 VAL B C 1
ATOM 1987 O O . VAL B 1 84 ? 4.473 0.611 10.719 1 90 84 VAL B O 1
ATOM 1990 N N . GLU B 1 85 ? 4.543 -1.506 11.234 1 88 85 GLU B N 1
ATOM 1991 C CA . GLU B 1 85 ? 5.988 -1.499 11.438 1 88 85 GLU B CA 1
ATOM 1992 C C . GLU B 1 85 ? 6.734 -1.231 10.133 1 88 85 GLU B C 1
ATOM 1994 O O . GLU B 1 85 ? 7.82 -0.651 10.148 1 88 85 GLU B O 1
ATOM 1999 N N . SER B 1 86 ? 6.133 -1.645 9.07 1 90.62 86 SER B N 1
ATOM 2000 C CA . SER B 1 86 ? 6.828 -1.508 7.789 1 90.62 86 SER B CA 1
ATOM 2001 C C . SER B 1 86 ? 6.383 -0.249 7.051 1 90.62 86 SER B C 1
ATOM 2003 O O . SER B 1 86 ? 6.773 -0.026 5.902 1 90.62 86 SER B O 1
ATOM 2005 N N . HIS B 1 87 ? 5.527 0.496 7.711 1 91.19 87 HIS B N 1
ATOM 2006 C CA . HIS B 1 87 ? 5.191 1.789 7.121 1 91.19 87 HIS B CA 1
ATOM 2007 C C . HIS B 1 87 ? 6.449 2.605 6.84 1 91.19 87 HIS B C 1
ATOM 2009 O O . HIS B 1 87 ? 7.352 2.67 7.676 1 91.19 87 HIS B O 1
ATOM 2015 N N . ILE B 1 88 ? 6.453 3.191 5.727 1 87.25 88 ILE B N 1
ATOM 2016 C CA . ILE B 1 88 ? 7.672 3.795 5.207 1 87.25 88 ILE B CA 1
ATOM 2017 C C . ILE B 1 88 ? 8.141 4.906 6.145 1 87.25 88 ILE B C 1
ATOM 2019 O O . ILE B 1 88 ? 9.328 5.246 6.168 1 87.25 88 ILE B O 1
ATOM 2023 N N . LEU B 1 89 ? 7.277 5.43 6.98 1 84.12 89 LEU B N 1
ATOM 2024 C CA . LEU B 1 89 ? 7.641 6.523 7.875 1 84.12 89 LEU B CA 1
ATOM 2025 C C . LEU B 1 89 ? 8.164 5.988 9.203 1 84.12 89 LEU B C 1
ATOM 2027 O O . LEU B 1 89 ? 8.688 6.75 10.023 1 84.12 89 LEU B O 1
ATOM 2031 N N . PHE B 1 90 ? 7.848 4.738 9.555 1 76.75 90 PHE B N 1
ATOM 2032 C CA . PHE B 1 90 ? 8.219 4.184 10.852 1 76.75 90 PHE B CA 1
ATOM 2033 C C . PHE B 1 90 ? 9.508 3.377 10.742 1 76.75 90 PHE B C 1
ATOM 2035 O O . PHE B 1 90 ? 10.055 2.934 11.758 1 76.75 90 PHE B O 1
ATOM 2042 N N . GLY B 1 91 ? 10.039 3.049 9.648 1 61.31 91 GLY B N 1
ATOM 2043 C CA . GLY B 1 91 ? 11.219 2.197 9.586 1 61.31 91 GLY B CA 1
ATOM 2044 C C . GLY B 1 91 ? 12.359 2.678 10.469 1 61.31 91 GLY B C 1
ATOM 2045 O O . GLY B 1 91 ? 12.414 3.857 10.82 1 61.31 91 GLY B O 1
ATOM 2046 N N . ASP B 1 92 ? 12.953 1.763 11.281 1 53.44 92 ASP B N 1
ATOM 2047 C CA . ASP B 1 92 ? 14.055 1.874 12.227 1 53.44 92 ASP B CA 1
ATOM 2048 C C . ASP B 1 92 ? 15.117 2.848 11.727 1 53.44 92 ASP B C 1
ATOM 2050 O O . ASP B 1 92 ? 16.266 2.465 11.516 1 53.44 92 ASP B O 1
ATOM 2054 N N . GLY B 1 93 ? 14.789 4.008 11.406 1 52.31 93 GLY B N 1
ATOM 2055 C CA . GLY B 1 93 ? 15.844 4.914 11 1 52.31 93 GLY B CA 1
ATOM 2056 C C . GLY B 1 93 ? 15.867 5.168 9.5 1 52.31 93 GLY B C 1
ATOM 2057 O O . GLY B 1 93 ? 16.5 6.117 9.039 1 52.31 93 GLY B O 1
ATOM 2058 N N . LEU B 1 94 ? 15.258 4.355 8.797 1 53.16 94 LEU B N 1
ATOM 2059 C CA . LEU B 1 94 ? 15.344 4.453 7.344 1 53.16 94 LEU B CA 1
ATOM 2060 C C . LEU B 1 94 ? 14.578 5.672 6.836 1 53.16 94 LEU B C 1
ATOM 2062 O O . LEU B 1 94 ? 15.055 6.379 5.941 1 53.16 94 LEU B O 1
ATOM 2066 N N . GLY B 1 95 ? 13.406 5.902 7.543 1 57.06 95 GLY B N 1
ATOM 2067 C CA . GLY B 1 95 ? 12.711 7.113 7.125 1 57.06 95 GLY B CA 1
ATOM 2068 C C . GLY B 1 95 ? 13.555 8.367 7.289 1 57.06 95 GLY B C 1
ATOM 2069 O O . GLY B 1 95 ? 13.688 9.156 6.355 1 57.06 95 GLY B O 1
ATOM 2070 N N . ASP B 1 96 ? 14.156 8.328 8.375 1 59.53 96 ASP B N 1
ATOM 2071 C CA . ASP B 1 96 ? 14.984 9.5 8.641 1 59.53 96 ASP B CA 1
ATOM 2072 C C . ASP B 1 96 ? 16.219 9.508 7.746 1 59.53 96 ASP B C 1
ATOM 2074 O O . ASP B 1 96 ? 16.625 10.555 7.242 1 59.53 96 ASP B O 1
ATOM 2078 N N . THR B 1 97 ? 16.703 8.383 7.535 1 59.94 97 THR B N 1
ATOM 2079 C CA . THR B 1 97 ? 17.891 8.273 6.699 1 59.94 97 THR B CA 1
ATOM 2080 C C . THR B 1 97 ? 17.562 8.586 5.242 1 59.94 97 THR B C 1
ATOM 2082 O O . THR B 1 97 ? 18.297 9.305 4.57 1 59.94 97 THR B O 1
ATOM 2085 N N . ILE B 1 98 ? 16.484 8.094 4.926 1 62.12 98 ILE B N 1
ATOM 2086 C CA . ILE B 1 98 ? 16.078 8.32 3.541 1 62.12 98 ILE B CA 1
ATOM 2087 C C . ILE B 1 98 ? 15.812 9.812 3.324 1 62.12 98 ILE B C 1
ATOM 2089 O O . ILE B 1 98 ? 16.25 10.391 2.326 1 62.12 98 ILE B O 1
ATOM 2093 N N . LEU B 1 99 ? 15.258 10.328 4.328 1 66.31 99 LEU B N 1
ATOM 2094 C CA . LEU B 1 99 ? 14.922 11.742 4.234 1 66.31 99 LEU B CA 1
ATOM 2095 C C . LEU B 1 99 ? 16.188 12.602 4.219 1 66.31 99 LEU B C 1
ATOM 2097 O O . LEU B 1 99 ? 16.234 13.625 3.535 1 66.31 99 LEU B O 1
ATOM 2101 N N . THR B 1 100 ? 17.109 12.039 4.914 1 65.56 100 THR B N 1
ATOM 2102 C CA . THR B 1 100 ? 18.359 12.773 4.969 1 65.56 100 THR B CA 1
ATOM 2103 C C . THR B 1 100 ? 19.125 12.641 3.654 1 65.56 100 THR B C 1
ATOM 2105 O O . THR B 1 100 ? 19.859 13.547 3.26 1 65.56 100 THR B O 1
ATOM 2108 N N . HIS B 1 101 ? 18.844 11.602 3.012 1 67 101 HIS B N 1
ATOM 2109 C CA . HIS B 1 101 ? 19.625 11.344 1.817 1 67 101 HIS B CA 1
ATOM 2110 C C . HIS B 1 101 ? 18.844 11.672 0.551 1 67 101 HIS B C 1
ATOM 2112 O O . HIS B 1 101 ? 19.328 11.453 -0.56 1 67 101 HIS B O 1
ATOM 2118 N N . MET B 1 102 ? 17.719 12.086 0.8 1 74.44 102 MET B N 1
ATOM 2119 C CA . MET B 1 102 ? 16.922 12.453 -0.364 1 74.44 102 MET B CA 1
ATOM 2120 C C . MET B 1 102 ? 17.562 13.625 -1.111 1 74.44 102 MET B C 1
ATOM 2122 O O . MET B 1 102 ? 17.766 14.688 -0.534 1 74.44 102 MET B O 1
ATOM 2126 N N . GLN B 1 103 ? 17.828 13.406 -2.369 1 75 103 GLN B N 1
ATOM 2127 C CA . GLN B 1 103 ? 18.703 14.32 -3.096 1 75 103 GLN B CA 1
ATOM 2128 C C . GLN B 1 103 ? 17.906 15.18 -4.082 1 75 103 GLN B C 1
ATOM 2130 O O . GLN B 1 103 ? 18.438 16.156 -4.625 1 75 103 GLN B O 1
ATOM 2135 N N . SER B 1 104 ? 16.656 14.758 -4.277 1 87.75 104 SER B N 1
ATOM 2136 C CA . SER B 1 104 ? 15.914 15.516 -5.281 1 87.75 104 SER B CA 1
ATOM 2137 C C . SER B 1 104 ? 14.438 15.602 -4.93 1 87.75 104 SER B C 1
ATOM 2139 O O . SER B 1 104 ? 13.922 14.766 -4.176 1 87.75 104 SER B O 1
ATOM 2141 N N . GLU B 1 105 ? 13.859 16.531 -5.512 1 92.38 105 GLU B N 1
ATOM 2142 C CA . GLU B 1 105 ? 12.414 16.703 -5.355 1 92.38 105 GLU B CA 1
ATOM 2143 C C . GLU B 1 105 ? 11.656 15.516 -5.941 1 92.38 105 GLU B C 1
ATOM 2145 O O . GLU B 1 105 ? 10.617 15.117 -5.41 1 92.38 105 GLU B O 1
ATOM 2150 N N . ALA B 1 106 ? 12.219 15.016 -6.996 1 91 106 ALA B N 1
ATOM 2151 C CA . ALA B 1 106 ? 11.602 13.836 -7.602 1 91 106 ALA B CA 1
ATOM 2152 C C . ALA B 1 106 ? 11.602 12.656 -6.637 1 91 106 ALA B C 1
ATOM 2154 O O . ALA B 1 106 ? 10.602 11.945 -6.516 1 91 106 ALA B O 1
ATOM 2155 N N . GLU B 1 107 ? 12.695 12.531 -5.926 1 88.75 107 GLU B N 1
ATOM 2156 C CA . GLU B 1 107 ? 12.781 11.461 -4.934 1 88.75 107 GLU B CA 1
ATOM 2157 C C . GLU B 1 107 ? 11.82 11.703 -3.775 1 88.75 107 GLU B C 1
ATOM 2159 O O . GLU B 1 107 ? 11.195 10.766 -3.275 1 88.75 107 GLU B O 1
ATOM 2164 N N . ALA B 1 108 ? 11.727 12.945 -3.41 1 92.12 108 ALA B N 1
ATOM 2165 C CA . ALA B 1 108 ? 10.805 13.289 -2.332 1 92.12 108 ALA B CA 1
ATOM 2166 C C . ALA B 1 108 ? 9.359 12.984 -2.73 1 92.12 108 ALA B C 1
ATOM 2168 O O . ALA B 1 108 ? 8.586 12.469 -1.923 1 92.12 108 ALA B O 1
ATOM 2169 N N . LEU B 1 109 ? 9.016 13.281 -3.975 1 94.81 109 LEU B N 1
ATOM 2170 C CA . LEU B 1 109 ? 7.676 13.016 -4.484 1 94.81 109 LEU B CA 1
ATOM 2171 C C . LEU B 1 109 ? 7.398 11.516 -4.531 1 94.81 109 LEU B C 1
ATOM 2173 O O . LEU B 1 109 ? 6.32 11.07 -4.141 1 94.81 109 LEU B O 1
ATOM 2177 N N . ARG B 1 110 ? 8.344 10.766 -4.922 1 91.19 110 ARG B N 1
ATOM 2178 C CA . ARG B 1 110 ? 8.18 9.32 -4.973 1 91.19 110 ARG B CA 1
ATOM 2179 C C . ARG B 1 110 ? 8.031 8.734 -3.572 1 91.19 110 ARG B C 1
ATOM 2181 O O . ARG B 1 110 ? 7.203 7.848 -3.35 1 91.19 110 ARG B O 1
ATOM 2188 N N . PHE B 1 111 ? 8.852 9.203 -2.689 1 90.25 111 PHE B N 1
ATOM 2189 C CA . PHE B 1 111 ? 8.75 8.758 -1.303 1 90.25 111 PHE B CA 1
ATOM 2190 C C . PHE B 1 111 ? 7.375 9.078 -0.731 1 90.25 111 PHE B C 1
ATOM 2192 O O . PHE B 1 111 ? 6.762 8.242 -0.07 1 90.25 111 PHE B O 1
ATOM 2199 N N . ALA B 1 112 ? 6.934 10.273 -1.026 1 94.69 112 ALA B N 1
ATOM 2200 C CA . ALA B 1 112 ? 5.621 10.695 -0.551 1 94.69 112 ALA B CA 1
ATOM 2201 C C . ALA B 1 112 ? 4.52 9.797 -1.104 1 94.69 112 ALA B C 1
ATOM 2203 O O . ALA B 1 112 ? 3.566 9.461 -0.398 1 94.69 112 ALA B O 1
ATOM 2204 N N . MET B 1 113 ? 4.668 9.391 -2.344 1 95.25 113 MET B N 1
ATOM 2205 C CA . MET B 1 113 ? 3.688 8.477 -2.928 1 95.25 113 MET B CA 1
ATOM 2206 C C . MET B 1 113 ? 3.691 7.137 -2.201 1 95.25 113 MET B C 1
ATOM 2208 O O . MET B 1 113 ? 2.633 6.559 -1.954 1 95.25 113 MET B O 1
ATOM 2212 N N . GLY B 1 114 ? 4.898 6.648 -1.878 1 93.38 114 GLY B N 1
ATOM 2213 C CA . GLY B 1 114 ? 4.996 5.441 -1.073 1 93.38 114 GLY B CA 1
ATOM 2214 C C . GLY B 1 114 ? 4.344 5.578 0.29 1 93.38 114 GLY B C 1
ATOM 2215 O O . GLY B 1 114 ? 3.625 4.68 0.734 1 93.38 114 GLY B O 1
ATOM 2216 N N . PHE B 1 115 ? 4.535 6.719 0.847 1 92.75 115 PHE B N 1
ATOM 2217 C CA . PHE B 1 115 ? 3.943 7.047 2.139 1 92.75 115 PHE B CA 1
ATOM 2218 C C . PHE B 1 115 ? 2.422 7.02 2.059 1 92.75 115 PHE B C 1
ATOM 2220 O O . PHE B 1 115 ? 1.761 6.414 2.904 1 92.75 115 PHE B O 1
ATOM 2227 N N . GLU B 1 116 ? 1.878 7.648 1.073 1 97.75 116 GLU B N 1
ATOM 2228 C CA . GLU B 1 116 ? 0.427 7.711 0.921 1 97.75 116 GLU B CA 1
ATOM 2229 C C . GLU B 1 116 ? -0.162 6.32 0.691 1 97.75 116 GLU B C 1
ATOM 2231 O O . GLU B 1 116 ? -1.195 5.977 1.268 1 97.75 116 GLU B O 1
ATOM 2236 N N . LYS B 1 117 ? 0.501 5.559 -0.114 1 97.19 117 LYS B N 1
ATOM 2237 C CA . LYS B 1 117 ? -0.002 4.215 -0.389 1 97.19 117 LYS B CA 1
ATOM 2238 C C . LYS B 1 117 ? -0.009 3.361 0.876 1 97.19 117 LYS B C 1
ATOM 2240 O O . LYS B 1 117 ? -0.996 2.684 1.167 1 97.19 117 LYS B O 1
ATOM 2245 N N . ASP B 1 118 ? 1.118 3.393 1.637 1 96.62 118 ASP B N 1
ATOM 2246 C CA . ASP B 1 118 ? 1.159 2.68 2.91 1 96.62 118 ASP B CA 1
ATOM 2247 C C . ASP B 1 118 ? 0.007 3.105 3.816 1 96.62 118 ASP B C 1
ATOM 2249 O O . ASP B 1 118 ? -0.612 2.27 4.477 1 96.62 118 ASP B O 1
ATOM 2253 N N . THR B 1 119 ? -0.234 4.332 3.812 1 97.75 119 THR B N 1
ATOM 2254 C CA . THR B 1 119 ? -1.26 4.895 4.684 1 97.75 119 THR B CA 1
ATOM 2255 C C . THR B 1 119 ? -2.65 4.465 4.23 1 97.75 119 THR B C 1
ATOM 2257 O O . THR B 1 119 ? -3.48 4.062 5.047 1 97.75 119 THR B O 1
ATOM 2260 N N . ILE B 1 120 ? -2.855 4.543 2.92 1 98.25 120 ILE B N 1
ATOM 2261 C CA . ILE B 1 120 ? -4.141 4.117 2.371 1 98.25 120 ILE B CA 1
ATOM 2262 C C . ILE B 1 120 ? -4.406 2.662 2.748 1 98.25 120 ILE B C 1
ATOM 2264 O O . ILE B 1 120 ? -5.488 2.33 3.236 1 98.25 120 ILE B O 1
ATOM 2268 N N . LEU B 1 121 ? -3.406 1.848 2.564 1 98.31 121 LEU B N 1
ATOM 2269 C CA . LEU B 1 121 ? -3.547 0.431 2.879 1 98.31 121 LEU B CA 1
ATOM 2270 C C . LEU B 1 121 ? -3.887 0.232 4.352 1 98.31 121 LEU B C 1
ATOM 2272 O O . LEU B 1 121 ? -4.805 -0.52 4.688 1 98.31 121 LEU B O 1
ATOM 2276 N N . PHE B 1 122 ? -3.191 0.889 5.184 1 97.06 122 PHE B N 1
ATOM 2277 C CA . PHE B 1 122 ? -3.424 0.79 6.621 1 97.06 122 PHE B CA 1
ATOM 2278 C C . PHE B 1 122 ? -4.832 1.251 6.973 1 97.06 122 PHE B C 1
ATOM 2280 O O . PHE B 1 122 ? -5.527 0.597 7.754 1 97.06 122 PHE B O 1
ATOM 2287 N N . PHE B 1 123 ? -5.309 2.35 6.418 1 97.75 123 PHE B N 1
ATOM 2288 C CA . PHE B 1 123 ? -6.625 2.896 6.723 1 97.75 123 PHE B CA 1
ATOM 2289 C C . PHE B 1 123 ? -7.723 1.972 6.215 1 97.75 123 PHE B C 1
ATOM 2291 O O . PHE B 1 123 ? -8.789 1.863 6.832 1 97.75 123 PHE B O 1
ATOM 2298 N N . MET B 1 124 ? -7.453 1.365 5.098 1 97.25 124 MET B N 1
ATOM 2299 C CA . MET B 1 124 ? -8.43 0.403 4.598 1 97.25 124 MET B CA 1
ATOM 2300 C C . MET B 1 124 ? -8.633 -0.735 5.594 1 97.25 124 MET B C 1
ATOM 2302 O O . MET B 1 124 ? -9.766 -1.138 5.859 1 97.25 124 MET B O 1
ATOM 2306 N N . GLU B 1 125 ? -7.555 -1.216 6.164 1 95.88 125 GLU B N 1
ATOM 2307 C CA . GLU B 1 125 ? -7.664 -2.244 7.195 1 95.88 125 GLU B CA 1
ATOM 2308 C C . GLU B 1 125 ? -8.336 -1.696 8.453 1 95.88 125 GLU B C 1
ATOM 2310 O O . GLU B 1 125 ? -9.203 -2.348 9.031 1 95.88 125 GLU B O 1
ATOM 2315 N N . MET B 1 126 ? -7.98 -0.51 8.844 1 94.88 126 MET B N 1
ATOM 2316 C CA . MET B 1 126 ? -8.539 0.128 10.031 1 94.88 126 MET B CA 1
ATOM 2317 C C . MET B 1 126 ? -10.055 0.269 9.906 1 94.88 126 MET B C 1
ATOM 2319 O O . MET B 1 126 ? -10.781 0.081 10.883 1 94.88 126 MET B O 1
ATOM 2323 N N . ARG B 1 127 ? -10.469 0.613 8.742 1 95.56 127 ARG B N 1
ATOM 2324 C CA . ARG B 1 127 ? -11.898 0.809 8.508 1 95.56 127 ARG B CA 1
ATOM 2325 C C . ARG B 1 127 ? -12.695 -0.435 8.891 1 95.56 127 ARG B C 1
ATOM 2327 O O . ARG B 1 127 ? -13.812 -0.331 9.406 1 95.56 127 ARG B O 1
ATOM 2334 N N . GLU B 1 128 ? -12.125 -1.632 8.711 1 93.94 128 GLU B N 1
ATOM 2335 C CA . GLU B 1 128 ? -12.82 -2.881 9.008 1 93.94 128 GLU B CA 1
ATOM 2336 C C . GLU B 1 128 ? -12.805 -3.184 10.5 1 93.94 128 GLU B C 1
ATOM 2338 O O . GLU B 1 128 ? -13.516 -4.078 10.969 1 93.94 128 GLU B O 1
ATOM 2343 N N . LEU B 1 129 ? -12.078 -2.367 11.242 1 93.19 129 LEU B N 1
ATOM 2344 C CA . LEU B 1 129 ? -11.836 -2.699 12.641 1 93.19 129 LEU B CA 1
ATOM 2345 C C . LEU B 1 129 ? -12.594 -1.744 13.562 1 93.19 129 LEU B C 1
ATOM 2347 O O . LEU B 1 129 ? -12.688 -1.979 14.773 1 93.19 129 LEU B O 1
ATOM 2351 N N . VAL B 1 130 ? -13.109 -0.65 13.039 1 92.94 130 VAL B N 1
ATOM 2352 C CA . VAL B 1 130 ? -13.859 0.311 13.836 1 92.94 130 VAL B CA 1
ATOM 2353 C C . VAL B 1 130 ? -15.359 0.028 13.719 1 92.94 130 VAL B C 1
ATOM 2355 O O . VAL B 1 130 ? -15.797 -0.656 12.789 1 92.94 130 VAL B O 1
ATOM 2358 N N . PRO B 1 131 ? -16.172 0.489 14.664 1 91.31 131 PRO B N 1
ATOM 2359 C CA . PRO B 1 131 ? -17.609 0.294 14.586 1 91.31 131 PRO B CA 1
ATOM 2360 C C . PRO B 1 131 ? -18.219 0.888 13.32 1 91.31 131 PRO B C 1
ATOM 2362 O O . PRO B 1 131 ? -17.719 1.888 12.797 1 91.31 131 PRO B O 1
ATOM 2365 N N . GLU B 1 132 ? -19.328 0.281 12.945 1 93.12 132 GLU B N 1
ATOM 2366 C CA . GLU B 1 132 ? -20.016 0.67 11.719 1 93.12 132 GLU B CA 1
ATOM 2367 C C . GLU B 1 132 ? -20.297 2.17 11.688 1 93.12 132 GLU B C 1
ATOM 2369 O O . GLU B 1 132 ? -20.109 2.82 10.656 1 93.12 132 GLU B O 1
ATOM 2374 N N . SER B 1 133 ? -20.625 2.758 12.812 1 92.81 133 SER B N 1
ATOM 2375 C CA . SER B 1 133 ? -21 4.164 12.898 1 92.81 133 SER B CA 1
ATOM 2376 C C . SER B 1 133 ? -19.812 5.078 12.648 1 92.81 133 SER B C 1
ATOM 2378 O O . SER B 1 133 ? -19.969 6.258 12.336 1 92.81 133 SER B O 1
ATOM 2380 N N . GLU B 1 134 ? -18.578 4.473 12.719 1 94.69 134 GLU B N 1
ATOM 2381 C CA . GLU B 1 134 ? -17.375 5.293 12.633 1 94.69 134 GLU B CA 1
ATOM 2382 C C . GLU B 1 134 ? -16.672 5.098 11.297 1 94.69 134 GLU B C 1
ATOM 2384 O O . GLU B 1 134 ? -15.727 5.82 10.977 1 94.69 134 GLU B O 1
ATOM 2389 N N . LYS B 1 135 ? -17.125 4.137 10.469 1 95.75 135 LYS B N 1
ATOM 2390 C CA . LYS B 1 135 ? -16.469 3.762 9.227 1 95.75 135 LYS B CA 1
ATOM 2391 C C . LYS B 1 135 ? -16.422 4.938 8.25 1 95.75 135 LYS B C 1
ATOM 2393 O O . LYS B 1 135 ? -15.469 5.074 7.48 1 95.75 135 LYS B O 1
ATOM 2398 N N . ARG B 1 136 ? -17.438 5.766 8.367 1 96.5 136 ARG B N 1
ATOM 2399 C CA . ARG B 1 136 ? -17.516 6.875 7.426 1 96.5 136 ARG B CA 1
ATOM 2400 C C . ARG B 1 136 ? -16.344 7.836 7.602 1 96.5 136 ARG B C 1
ATOM 2402 O O . ARG B 1 136 ? -15.844 8.398 6.625 1 96.5 136 ARG B O 1
ATOM 2409 N N . PHE B 1 137 ? -15.891 8.055 8.797 1 96 137 PHE B N 1
ATOM 2410 C CA . PHE B 1 137 ? -14.781 8.961 9.047 1 96 137 PHE B CA 1
ATOM 2411 C C . PHE B 1 137 ? -13.484 8.406 8.469 1 96 137 PHE B C 1
ATOM 2413 O O . PHE B 1 137 ? -12.695 9.141 7.879 1 96 137 PHE B O 1
ATOM 2420 N N . VAL B 1 138 ? -13.289 7.094 8.609 1 97.38 138 VAL B N 1
ATOM 2421 C CA . VAL B 1 138 ? -12.094 6.449 8.07 1 97.38 138 VAL B CA 1
ATOM 2422 C C . VAL B 1 138 ? -12.156 6.441 6.547 1 97.38 138 VAL B C 1
ATOM 2424 O O . VAL B 1 138 ? -11.156 6.73 5.883 1 97.38 138 VAL B O 1
ATOM 2427 N N . GLN B 1 139 ? -13.305 6.223 6.039 1 97.44 139 GLN B N 1
ATOM 2428 C CA . GLN B 1 139 ? -13.5 6.199 4.594 1 97.44 139 GLN B CA 1
ATOM 2429 C C . GLN B 1 139 ? -13.195 7.562 3.977 1 97.44 139 GLN B C 1
ATOM 2431 O O . GLN B 1 139 ? -12.57 7.641 2.918 1 97.44 139 GLN B O 1
ATOM 2436 N N . GLU B 1 140 ? -13.625 8.586 4.602 1 97.31 140 GLU B N 1
ATOM 2437 C CA . GLU B 1 140 ? -13.352 9.93 4.117 1 97.31 140 GLU B CA 1
ATOM 2438 C C . GLU B 1 140 ? -11.852 10.211 4.066 1 97.31 140 GLU B C 1
ATOM 2440 O O . GLU B 1 140 ? -11.359 10.82 3.115 1 97.31 140 GLU B O 1
ATOM 2445 N N . CYS B 1 141 ? -11.156 9.703 5.035 1 97.56 141 CYS B N 1
ATOM 2446 C CA . CYS B 1 141 ? -9.711 9.891 5.055 1 97.56 141 CYS B CA 1
ATOM 2447 C C . CYS B 1 141 ? -9.039 9.094 3.939 1 97.56 141 CYS B C 1
ATOM 2449 O O . CYS B 1 141 ? -8.109 9.578 3.295 1 97.56 141 CYS B O 1
ATOM 2451 N N . ILE B 1 142 ? -9.516 7.875 3.699 1 97.69 142 ILE B N 1
ATOM 2452 C CA . ILE B 1 142 ? -9 7.047 2.619 1 97.69 142 ILE B CA 1
ATOM 2453 C C . ILE B 1 142 ? -9.156 7.777 1.286 1 97.69 142 ILE B C 1
ATOM 2455 O O . ILE B 1 142 ? -8.227 7.812 0.477 1 97.69 142 ILE B O 1
ATOM 2459 N N . GLU B 1 143 ? -10.289 8.391 1.067 1 96.5 143 GLU B N 1
ATOM 2460 C CA . GLU B 1 143 ? -10.562 9.117 -0.17 1 96.5 143 GLU B CA 1
ATOM 2461 C C . GLU B 1 143 ? -9.648 10.328 -0.31 1 96.5 143 GLU B C 1
ATOM 2463 O O . GLU B 1 143 ? -9.133 10.602 -1.396 1 96.5 143 GLU B O 1
ATOM 2468 N N . GLU B 1 144 ? -9.477 10.969 0.777 1 97.5 144 GLU B N 1
ATOM 2469 C CA . GLU B 1 144 ? -8.57 12.117 0.747 1 97.5 144 GLU B CA 1
ATOM 2470 C C . GLU B 1 144 ? -7.137 11.688 0.469 1 97.5 144 GLU B C 1
ATOM 2472 O O . GLU B 1 144 ? -6.438 12.32 -0.327 1 97.5 144 GLU B O 1
ATOM 2477 N N . GLU B 1 145 ? -6.652 10.57 1.092 1 97.88 145 GLU B N 1
ATOM 2478 C CA . GLU B 1 145 ? -5.309 10.07 0.834 1 97.88 145 GLU B CA 1
ATOM 2479 C C . GLU B 1 145 ? -5.152 9.633 -0.621 1 97.88 145 GLU B C 1
ATOM 2481 O O . GLU B 1 145 ? -4.074 9.773 -1.203 1 97.88 145 GLU B O 1
ATOM 2486 N N . SER B 1 146 ? -6.223 9.094 -1.206 1 96.94 146 SER B N 1
ATOM 2487 C CA . SER B 1 146 ? -6.188 8.711 -2.615 1 96.94 146 SER B CA 1
ATOM 2488 C C . SER B 1 146 ? -6 9.938 -3.512 1 96.94 146 SER B C 1
ATOM 2490 O O . SER B 1 146 ? -5.293 9.867 -4.52 1 96.94 146 SER B O 1
ATOM 2492 N N . ASP B 1 147 ? -6.637 10.984 -3.1 1 97.25 147 ASP B N 1
ATOM 2493 C CA . ASP B 1 147 ? -6.461 12.242 -3.82 1 97.25 147 ASP B CA 1
ATOM 2494 C C . ASP B 1 147 ? -5.027 12.758 -3.695 1 97.25 147 ASP B C 1
ATOM 2496 O O . ASP B 1 147 ? -4.48 13.32 -4.645 1 97.25 147 ASP B O 1
ATOM 2500 N N . HIS B 1 148 ? -4.414 12.617 -2.486 1 98.38 148 HIS B N 1
ATOM 2501 C CA . HIS B 1 148 ? -3.021 13 -2.295 1 98.38 148 HIS B CA 1
ATOM 2502 C C . HIS B 1 148 ? -2.104 12.234 -3.24 1 98.38 148 HIS B C 1
ATOM 2504 O O . HIS B 1 148 ? -1.213 12.828 -3.859 1 98.38 148 HIS B O 1
ATOM 2510 N N . LEU B 1 149 ? -2.377 11.008 -3.379 1 97.75 149 LEU B N 1
ATOM 2511 C CA . LEU B 1 149 ? -1.568 10.172 -4.262 1 97.75 149 LEU B CA 1
ATOM 2512 C C . LEU B 1 149 ? -1.666 10.656 -5.703 1 97.75 149 LEU B C 1
ATOM 2514 O O . LEU B 1 149 ? -0.651 10.766 -6.395 1 97.75 149 LEU B O 1
ATOM 2518 N N . ARG B 1 150 ? -2.869 10.977 -6.141 1 96.62 150 ARG B N 1
ATOM 2519 C CA . ARG B 1 150 ? -3.078 11.492 -7.492 1 96.62 150 ARG B CA 1
ATOM 2520 C C . ARG B 1 150 ? -2.332 12.805 -7.703 1 96.62 150 ARG B C 1
ATOM 2522 O O . ARG B 1 150 ? -1.694 13 -8.742 1 96.62 150 ARG B O 1
ATOM 2529 N N . LYS B 1 151 ? -2.412 13.703 -6.75 1 97.69 151 LYS B N 1
ATOM 2530 C CA . LYS B 1 151 ? -1.748 15 -6.852 1 97.69 151 LYS B CA 1
ATOM 2531 C C . LYS B 1 151 ? -0.232 14.836 -6.922 1 97.69 151 LYS B C 1
ATOM 2533 O O . LYS B 1 151 ? 0.435 15.516 -7.703 1 97.69 151 LYS B O 1
ATOM 2538 N N . LEU B 1 152 ? 0.29 13.953 -6.094 1 97.69 152 LEU B N 1
ATOM 2539 C CA . LEU B 1 152 ? 1.725 13.695 -6.086 1 97.69 152 LEU B CA 1
ATOM 2540 C C . LEU B 1 152 ? 2.184 13.125 -7.426 1 97.69 152 LEU B C 1
ATOM 2542 O O . LEU B 1 152 ? 3.215 13.539 -7.957 1 97.69 152 LEU B O 1
ATOM 2546 N N . ARG B 1 153 ? 1.414 12.219 -7.938 1 95.12 153 ARG B N 1
ATOM 2547 C CA . ARG B 1 153 ? 1.739 11.633 -9.234 1 95.12 153 ARG B CA 1
ATOM 2548 C C . ARG B 1 153 ? 1.737 12.688 -10.328 1 95.12 153 ARG B C 1
ATOM 2550 O O . ARG B 1 153 ? 2.633 12.719 -11.172 1 95.12 153 ARG B O 1
ATOM 2557 N N . THR B 1 154 ? 0.714 13.5 -10.32 1 95.88 154 THR B N 1
ATOM 2558 C CA . THR B 1 154 ? 0.613 14.57 -11.297 1 95.88 154 THR B CA 1
ATOM 2559 C C . THR B 1 154 ? 1.811 15.516 -11.195 1 95.88 154 THR B C 1
ATOM 2561 O O . THR B 1 154 ? 2.402 15.883 -12.211 1 95.88 154 THR B O 1
ATOM 2564 N N . MET B 1 155 ? 2.182 15.867 -10 1 96.62 155 MET B N 1
ATOM 2565 C CA . MET B 1 155 ? 3.326 16.75 -9.773 1 96.62 155 MET B CA 1
ATOM 2566 C C . MET B 1 155 ? 4.613 16.094 -10.281 1 96.62 155 MET B C 1
ATOM 2568 O O . MET B 1 155 ? 5.453 16.766 -10.883 1 96.62 155 MET B O 1
ATOM 2572 N N . LEU B 1 156 ? 4.77 14.812 -10.023 1 94.25 156 LEU B N 1
ATOM 2573 C CA . LEU B 1 156 ? 5.961 14.094 -10.477 1 94.25 156 LEU B CA 1
ATOM 2574 C C . LEU B 1 156 ? 6.055 14.094 -11.992 1 94.25 156 LEU B C 1
ATOM 2576 O O . LEU B 1 156 ? 7.141 14.266 -12.555 1 94.25 156 LEU B O 1
ATOM 2580 N N . LYS B 1 157 ? 4.941 13.914 -12.664 1 92.75 157 LYS B N 1
ATOM 2581 C CA . LYS B 1 157 ? 4.918 13.938 -14.125 1 92.75 157 LYS B CA 1
ATOM 2582 C C . LYS B 1 157 ? 5.297 15.312 -14.664 1 92.75 157 LYS B C 1
ATOM 2584 O O . LYS B 1 157 ? 6.016 15.422 -15.664 1 92.75 157 LYS B O 1
ATOM 2589 N N . LEU B 1 158 ? 4.867 16.312 -13.977 1 90.12 158 LEU B N 1
ATOM 2590 C CA . LEU B 1 158 ? 5.168 17.672 -14.375 1 90.12 158 LEU B CA 1
ATOM 2591 C C . LEU B 1 158 ? 6.625 18.016 -14.086 1 90.12 158 LEU B C 1
ATOM 2593 O O . LEU B 1 158 ? 7.27 18.734 -14.859 1 90.12 158 LEU B O 1
ATOM 2597 N N . TYR B 1 159 ? 7.086 17.469 -12.969 1 85.31 159 TYR B N 1
ATOM 2598 C CA . TYR B 1 159 ? 8.453 17.734 -12.531 1 85.31 159 TYR B CA 1
ATOM 2599 C C . TYR B 1 159 ? 9.461 17.125 -13.508 1 85.31 159 TYR B C 1
ATOM 2601 O O . TYR B 1 159 ? 10.5 17.719 -13.781 1 85.31 159 TYR B O 1
ATOM 2609 N N . LYS B 1 160 ? 9.172 15.961 -14.055 1 73.94 160 LYS B N 1
ATOM 2610 C CA . LYS B 1 160 ? 10.07 15.281 -14.992 1 73.94 160 LYS B CA 1
ATOM 2611 C C . LYS B 1 160 ? 10.109 16.016 -16.328 1 73.94 160 LYS B C 1
ATOM 2613 O O . LYS B 1 160 ? 11.078 15.883 -17.078 1 73.94 160 LYS B O 1
ATOM 2618 N N . LYS B 1 161 ? 9.094 16.719 -16.562 1 68.62 161 LYS B N 1
ATOM 2619 C CA . LYS B 1 161 ? 9.047 17.438 -17.828 1 68.62 161 LYS B CA 1
ATOM 2620 C C . LYS B 1 161 ? 9.82 18.75 -17.75 1 68.62 161 LYS B C 1
ATOM 2622 O O . LYS B 1 161 ? 10.094 19.391 -18.766 1 68.62 161 LYS B O 1
ATOM 2627 N N . ILE B 1 162 ? 10.203 19.109 -16.672 1 47.59 162 ILE B N 1
ATOM 2628 C CA . ILE B 1 162 ? 10.969 20.344 -16.531 1 47.59 162 ILE B CA 1
ATOM 2629 C C . ILE B 1 162 ? 12.453 20.016 -16.406 1 47.59 162 ILE B C 1
ATOM 2631 O O . ILE B 1 162 ? 12.836 19.109 -15.656 1 47.59 162 ILE B O 1
#

Solvent-accessible surface area (backbone atoms only — not comparable to full-atom values): 16840 Å² total; per-residue (Å²): 124,90,69,81,76,40,34,27,54,54,37,50,50,49,32,50,52,25,52,51,45,24,53,49,24,49,53,52,27,73,68,41,80,50,65,69,60,20,50,50,26,47,52,52,20,54,49,23,52,54,52,26,52,53,34,53,55,44,33,74,74,38,39,83,40,75,49,51,76,85,56,68,41,67,68,53,46,45,33,52,49,39,53,57,55,62,23,62,77,55,33,94,51,49,31,58,46,47,60,68,61,53,83,41,68,66,52,49,38,52,50,48,40,52,40,34,50,46,46,38,44,47,40,58,56,47,34,74,41,46,56,79,92,50,28,61,63,42,48,53,49,40,55,52,39,43,49,49,35,35,51,40,51,52,49,46,58,54,53,71,71,98,124,90,67,82,75,39,33,27,53,53,34,50,50,51,33,49,51,24,50,51,44,24,52,48,23,48,51,51,25,74,67,40,81,51,64,70,58,19,51,50,26,46,52,51,20,54,50,25,52,53,52,25,52,52,34,54,55,44,34,77,74,38,41,84,39,75,49,52,76,86,56,68,40,66,67,54,45,46,33,53,50,39,53,56,54,63,22,62,78,55,33,94,51,49,33,59,47,46,61,67,61,54,84,42,68,66,52,49,39,51,50,48,40,52,41,35,50,46,47,36,47,50,41,58,56,48,36,74,39,46,56,78,91,51,28,61,64,42,49,53,49,38,53,51,38,43,49,49,34,35,51,39,50,53,49,46,58,54,50,70,73,100

pLDDT: mean 89.31, std 12.57, range [31.72, 98.69]

Sequence (324 aa):
MAGIFTAGDIVEAAIQVETKGESFYKRVAGKAANEQVRDLFLYLGGEEIKHRETFQGLLQRVGQFELPAWSTDQEYQEYLESLVESHILFGDGLGDTILTHMQSEAEALRFAMGFEKDTILFFMEMRELVPESEKRFVQECIEEESDHLRKLRTMLKLYKKIMAGIFTAGDIVEAAIQVETKGESFYKRVAGKAANEQVRDLFLYLGGEEIKHRETFQGLLQRVGQFELPAWSTDQEYQEYLESLVESHILFGDGLGDTILTHMQSEAEALRFAMGFEKDTILFFMEMRELVPESEKRFVQECIEEESDHLRKLRTMLKLYKKI

Foldseek 3Di:
DLDQDFLLNLLVLLLVLLVLLLVLLVLVLVVDPDPVLSVLSNVSSVVSVVLNVLSVVVCVVRVPPGWDPVCRDPVNSVVLVCLSCVQCSNDPCNNVVCSVPVDDSLSSLVSVLSNLVSSLVSLVVSLNGTDPVSSVSSVVVSVVSVVSNVVSVVVSVVVVVD/DLDQDFLLNLLVLLLVLLVLLLVLLVLVLVVDPDPVLSVLSNVSSVVSVVLNVLSVVVCVVRVPPGWDPVCRDPVNSVVLVCLSCVQCSNDPCNNVVCSVPVDDSLSSLVSVLSNLVSSLVSLVVSLNGTDPVSSVSSVVVSVVSVVSNVVSVVVSVVVVVD

Radius of gyration: 19.13 Å; Cα contacts (8 Å, |Δi|>4): 370; chains: 2; bounding box: 45×46×48 Å

Nearest PDB structures (foldseek):
  3bt5-assembly1_A  TM=7.163E-01  e=1.036E-03  Deinococcus radiodurans R1 = ATCC 13939 = DSM 20539
  4etr-assembly1_A  TM=8.599E-01  e=2.164E-01  Pseudomonas aeruginosa PAO1
  5vju-assembly1_A  TM=3.735E-01  e=1.381E-01  synthetic construct
  8d9o-assembly1_A  TM=3.603E-01  e=2.275E-01  synthetic construct
  3bt5-assembly1_A  TM=7.167E-01  e=1.036E-03  Deinococcus radiodurans R1 = ATCC 13939 = DSM 20539

Organism: Desulfohalobium retbaense (strain ATCC 49708 / DSM 5692 / JCM 16813 / HR100) (NCBI:txid485915)

InterPro domains:
  IPR003251 Rubrerythrin, diiron-binding domain [PF02915] (9-155)
  IPR009078 Ferritin-like superfamily [SSF47240] (7-160)
  IPR012347 Ferritin-like [G3DSA:1.20.1260.10] (2-158)